Protein AF-A0A8H7GUW2-F1 (afdb_monomer_lite)

Structure (mmCIF, N/CA/C/O backbone):
data_AF-A0A8H7GUW2-F1
#
_entry.id   AF-A0A8H7GUW2-F1
#
loop_
_atom_site.group_PDB
_atom_site.id
_atom_site.type_symbol
_atom_site.label_atom_id
_atom_site.label_alt_id
_atom_site.label_comp_id
_atom_site.label_asym_id
_atom_site.label_entity_id
_atom_site.label_seq_id
_atom_site.pdbx_PDB_ins_code
_atom_site.Cartn_x
_atom_site.Cartn_y
_atom_site.Cartn_z
_atom_site.occupancy
_atom_site.B_iso_or_equiv
_atom_site.auth_seq_id
_atom_site.auth_comp_id
_atom_site.auth_asym_id
_atom_site.auth_atom_id
_atom_site.pdbx_PDB_model_num
ATOM 1 N N . MET A 1 1 ? 38.353 25.916 -15.199 1.00 63.78 1 MET A N 1
ATOM 2 C CA . MET A 1 1 ? 37.665 24.656 -15.556 1.00 63.78 1 MET A CA 1
ATOM 3 C C . MET A 1 1 ? 38.766 23.632 -15.785 1.00 63.78 1 MET A C 1
ATOM 5 O O . MET A 1 1 ? 39.676 23.960 -16.534 1.00 63.78 1 MET A O 1
ATOM 9 N N . LEU A 1 2 ? 38.777 22.504 -15.064 1.00 71.81 2 LEU A N 1
ATOM 10 C CA . LEU A 1 2 ? 39.825 21.478 -15.215 1.00 71.81 2 LEU A CA 1
ATOM 11 C C . LEU A 1 2 ? 39.801 20.914 -16.640 1.00 71.81 2 LEU A C 1
ATOM 13 O O . LEU A 1 2 ? 38.710 20.7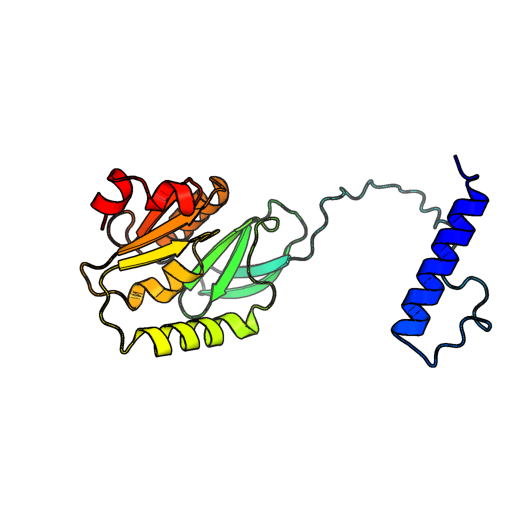55 -17.199 1.00 71.81 2 LEU A O 1
ATOM 17 N N . LEU A 1 3 ? 40.968 20.608 -17.212 1.00 86.50 3 LEU A N 1
ATOM 18 C CA . LEU A 1 3 ? 41.038 19.952 -18.517 1.00 86.50 3 LEU A CA 1
ATOM 19 C C . LEU A 1 3 ? 40.382 18.570 -18.430 1.00 86.50 3 LEU A C 1
ATOM 21 O O . LEU A 1 3 ? 40.298 17.965 -17.363 1.00 86.50 3 LEU A O 1
ATOM 25 N N . TYR A 1 4 ? 39.874 18.086 -19.560 1.00 73.25 4 TYR A N 1
ATOM 26 C CA . TYR A 1 4 ? 39.174 16.803 -19.620 1.00 73.25 4 TYR A CA 1
ATOM 27 C C . TYR A 1 4 ? 40.047 15.643 -19.113 1.00 73.25 4 TYR A C 1
ATOM 29 O O . TYR A 1 4 ? 39.569 14.818 -18.337 1.00 73.25 4 TYR A O 1
ATOM 37 N N . GLU A 1 5 ? 41.336 15.650 -19.455 1.00 79.19 5 GLU A N 1
ATOM 38 C CA . GLU A 1 5 ? 42.308 14.658 -18.982 1.00 79.19 5 GLU A CA 1
ATOM 39 C C . GLU A 1 5 ? 42.466 14.680 -17.455 1.00 79.19 5 GLU A C 1
ATOM 41 O O . GLU A 1 5 ? 42.398 13.638 -16.804 1.00 79.19 5 GLU A O 1
ATOM 46 N N . ASP A 1 6 ? 42.542 15.868 -16.850 1.00 76.06 6 ASP A N 1
ATOM 47 C CA . ASP A 1 6 ? 42.632 16.010 -15.391 1.00 76.06 6 ASP A CA 1
ATOM 48 C C . ASP A 1 6 ? 41.368 15.482 -14.689 1.00 76.06 6 ASP A C 1
ATOM 50 O O . ASP A 1 6 ? 41.429 14.903 -13.602 1.00 76.06 6 ASP A O 1
ATOM 54 N N . GLN A 1 7 ? 40.198 15.649 -15.319 1.00 74.69 7 GLN A N 1
ATOM 55 C CA . GLN A 1 7 ? 38.936 15.111 -14.805 1.00 74.69 7 GLN A CA 1
ATOM 56 C C . GLN A 1 7 ? 38.882 13.581 -14.884 1.00 74.69 7 GLN A C 1
ATOM 58 O O . GLN A 1 7 ? 38.290 12.949 -14.005 1.00 74.69 7 GLN A O 1
ATOM 63 N N . LEU A 1 8 ? 39.472 12.977 -15.920 1.00 75.75 8 LEU A N 1
ATOM 64 C CA . LEU A 1 8 ? 39.559 11.523 -16.058 1.00 75.75 8 LEU A CA 1
ATOM 65 C C . LEU A 1 8 ? 40.482 10.923 -14.998 1.00 75.75 8 LEU A C 1
ATOM 67 O O . LEU A 1 8 ? 40.081 9.976 -14.322 1.00 75.75 8 LEU A O 1
ATOM 71 N N . VAL A 1 9 ? 41.655 11.525 -14.784 1.00 77.88 9 VAL A N 1
ATOM 72 C CA . VAL A 1 9 ? 42.600 11.107 -13.736 1.00 77.88 9 VAL A CA 1
ATOM 73 C C . VAL A 1 9 ? 41.940 11.167 -12.358 1.00 77.88 9 VAL A C 1
ATOM 75 O O . VAL A 1 9 ? 42.016 10.209 -11.588 1.00 77.88 9 VAL A O 1
ATOM 78 N N . PHE A 1 10 ? 41.213 12.250 -12.066 1.00 77.56 10 PHE A N 1
ATOM 79 C CA . PHE A 1 10 ? 40.488 12.394 -10.805 1.00 77.56 10 PHE A CA 1
ATOM 80 C C . PHE A 1 10 ? 39.410 11.315 -10.609 1.00 77.56 10 PHE A C 1
ATOM 82 O O . PHE A 1 10 ? 39.307 10.721 -9.535 1.00 77.56 10 PHE A O 1
ATOM 89 N N . LYS A 1 11 ? 38.608 11.025 -11.643 1.00 77.94 11 LYS A N 1
ATOM 90 C CA . LYS A 1 11 ? 37.572 9.978 -11.583 1.00 77.94 11 LYS A CA 1
ATOM 91 C C . LYS A 1 11 ? 38.175 8.590 -11.384 1.00 77.94 11 LYS A C 1
ATOM 93 O O . LYS A 1 11 ? 37.660 7.820 -10.576 1.00 77.94 11 LYS A O 1
ATOM 98 N N . LEU A 1 12 ? 39.266 8.291 -12.085 1.00 78.12 12 LEU A N 1
ATOM 99 C CA . LEU A 1 12 ? 39.983 7.025 -11.974 1.00 78.12 12 LEU A CA 1
ATOM 100 C C . LEU A 1 12 ? 40.502 6.797 -10.548 1.00 78.12 12 LEU A C 1
ATOM 102 O O . LEU A 1 12 ? 40.356 5.707 -9.996 1.00 78.12 12 LEU A O 1
ATOM 106 N N . ASP A 1 13 ? 41.053 7.839 -9.929 1.00 79.88 13 ASP A N 1
ATOM 107 C CA . ASP A 1 13 ? 41.539 7.797 -8.551 1.00 79.88 13 ASP A CA 1
ATOM 108 C C . ASP A 1 13 ? 40.409 7.556 -7.530 1.00 79.88 13 ASP A C 1
ATOM 110 O O . ASP A 1 13 ? 40.552 6.737 -6.619 1.00 79.88 13 ASP A O 1
ATOM 114 N N . ILE A 1 14 ? 39.244 8.192 -7.709 1.00 80.00 14 ILE A N 1
ATOM 115 C CA . ILE A 1 14 ? 38.061 7.935 -6.868 1.00 80.00 14 ILE A CA 1
ATOM 116 C C . ILE A 1 14 ? 37.606 6.474 -6.993 1.00 80.00 14 ILE A C 1
ATOM 118 O O . ILE A 1 14 ? 37.345 5.823 -5.978 1.00 80.00 14 ILE A O 1
ATOM 122 N N . ILE A 1 15 ? 37.537 5.943 -8.218 1.00 79.56 15 ILE A N 1
ATOM 123 C CA . ILE A 1 15 ? 37.135 4.553 -8.478 1.00 79.56 15 ILE A CA 1
ATOM 124 C C . ILE A 1 15 ? 38.113 3.586 -7.800 1.00 79.56 15 ILE A C 1
ATOM 126 O O . ILE A 1 15 ? 37.685 2.703 -7.058 1.00 79.56 15 ILE A O 1
ATOM 130 N N . LYS A 1 16 ? 39.425 3.785 -7.969 1.00 77.94 16 LYS A N 1
ATOM 131 C CA . LYS A 1 16 ? 40.458 2.951 -7.332 1.00 77.94 16 LYS A CA 1
ATOM 132 C C . LYS A 1 16 ? 40.349 2.959 -5.805 1.00 77.94 16 LYS A C 1
ATOM 134 O O . LYS A 1 16 ? 40.417 1.899 -5.183 1.00 77.94 16 LYS A O 1
ATOM 139 N N . ARG A 1 17 ? 40.117 4.128 -5.194 1.00 79.44 17 ARG A N 1
ATOM 140 C CA . ARG A 1 17 ? 39.917 4.250 -3.739 1.00 79.44 17 ARG A CA 1
ATOM 141 C C . ARG A 1 17 ? 38.679 3.497 -3.253 1.00 79.44 17 ARG A C 1
ATOM 143 O O . ARG A 1 17 ? 38.767 2.782 -2.257 1.00 79.44 17 ARG A O 1
ATOM 150 N N . ALA A 1 18 ? 37.556 3.610 -3.962 1.00 77.25 18 ALA A N 1
ATOM 151 C CA . ALA A 1 18 ? 36.328 2.895 -3.620 1.00 77.25 18 ALA A CA 1
ATOM 152 C C . ALA A 1 18 ? 36.506 1.370 -3.710 1.00 77.25 18 ALA A C 1
ATOM 154 O O . ALA A 1 18 ? 36.121 0.648 -2.793 1.00 77.25 18 ALA A O 1
ATOM 155 N N . TYR A 1 19 ? 37.148 0.876 -4.771 1.00 76.31 19 TYR A N 1
ATOM 156 C CA . TYR A 1 19 ? 37.388 -0.557 -4.941 1.00 76.31 19 TYR A CA 1
ATOM 157 C C . TYR A 1 19 ? 38.350 -1.122 -3.898 1.00 76.31 19 TYR A C 1
ATOM 159 O O . TYR A 1 19 ? 38.068 -2.185 -3.361 1.00 76.31 19 TYR A O 1
ATOM 167 N N . LYS A 1 20 ? 39.422 -0.405 -3.544 1.00 78.50 20 LYS A N 1
ATOM 168 C CA . LYS A 1 20 ? 40.336 -0.825 -2.469 1.00 78.50 20 LYS A CA 1
ATOM 169 C C . LYS A 1 20 ? 39.652 -0.867 -1.099 1.00 78.50 20 LYS A C 1
ATOM 171 O O . LYS A 1 20 ? 39.989 -1.707 -0.274 1.00 78.50 20 LYS A O 1
ATOM 176 N N . TYR A 1 21 ? 38.697 0.030 -0.849 1.00 74.88 21 TYR A N 1
ATOM 177 C CA . TYR A 1 21 ? 37.913 0.017 0.387 1.00 74.88 21 TYR A CA 1
ATOM 178 C C . TYR A 1 21 ? 36.989 -1.208 0.473 1.00 74.88 21 TYR A C 1
ATOM 180 O O . TYR A 1 21 ? 36.864 -1.809 1.536 1.00 74.88 21 TYR A O 1
ATOM 188 N N . ILE A 1 22 ? 36.358 -1.584 -0.643 1.00 79.50 22 ILE A N 1
ATOM 189 C CA . ILE A 1 22 ? 35.414 -2.711 -0.704 1.00 79.50 22 ILE A CA 1
ATOM 190 C C . ILE A 1 22 ? 36.148 -4.061 -0.813 1.00 79.50 22 ILE A C 1
ATOM 192 O O . ILE A 1 22 ? 35.711 -5.046 -0.223 1.00 79.50 22 ILE A O 1
ATOM 196 N N . TYR A 1 23 ? 37.269 -4.106 -1.536 1.00 77.56 23 TYR A N 1
ATOM 197 C CA . TYR A 1 23 ? 38.070 -5.301 -1.815 1.00 77.56 23 TYR A CA 1
ATOM 198 C C . TYR A 1 23 ? 39.551 -5.033 -1.484 1.00 77.56 23 TYR A C 1
ATOM 200 O O . TYR A 1 23 ? 40.333 -4.701 -2.377 1.00 77.56 23 TYR A O 1
ATOM 208 N N . PRO A 1 24 ? 39.956 -5.168 -0.207 1.00 80.31 24 PRO A N 1
ATOM 209 C CA . PRO A 1 24 ? 41.293 -4.781 0.258 1.00 80.31 24 PRO A CA 1
ATOM 210 C C . PRO A 1 24 ? 42.438 -5.563 -0.394 1.00 80.31 24 PRO A C 1
ATOM 212 O O . PRO A 1 24 ? 43.527 -5.023 -0.565 1.00 80.31 24 PRO A O 1
ATOM 215 N N . GLU A 1 25 ? 42.165 -6.809 -0.783 1.00 82.38 25 GLU A N 1
ATOM 216 C CA . GLU A 1 25 ? 43.126 -7.732 -1.399 1.00 82.38 25 GLU A CA 1
ATOM 217 C C . GLU A 1 25 ? 43.295 -7.508 -2.914 1.00 82.38 25 GLU A C 1
ATOM 219 O O . GLU A 1 25 ? 44.096 -8.176 -3.565 1.00 82.38 25 GLU A O 1
ATOM 224 N N . LEU A 1 26 ? 42.520 -6.597 -3.516 1.00 72.75 26 LEU A N 1
ATOM 225 C CA . LEU A 1 26 ? 42.555 -6.357 -4.955 1.00 72.75 26 LEU A CA 1
ATOM 226 C C . LEU A 1 26 ? 43.814 -5.564 -5.336 1.00 72.75 26 LEU A C 1
ATOM 228 O O . LEU A 1 26 ? 43.924 -4.368 -5.045 1.00 72.75 26 LEU A O 1
ATOM 232 N N . ASN A 1 27 ? 44.746 -6.209 -6.042 1.00 71.06 27 ASN A N 1
ATOM 233 C CA . ASN A 1 27 ? 45.958 -5.551 -6.519 1.00 71.06 27 ASN A CA 1
ATOM 234 C C . ASN A 1 27 ? 45.697 -4.734 -7.798 1.00 71.06 27 ASN A C 1
ATOM 236 O O . ASN A 1 27 ? 45.907 -5.188 -8.920 1.00 71.06 27 ASN A O 1
ATOM 240 N N . ALA A 1 28 ? 45.220 -3.500 -7.632 1.00 65.25 28 ALA A N 1
ATOM 241 C CA . ALA A 1 28 ? 44.857 -2.621 -8.747 1.00 65.25 28 ALA A CA 1
ATOM 242 C C . ALA A 1 28 ? 46.044 -2.164 -9.628 1.00 65.25 28 ALA A C 1
ATOM 244 O O . ALA A 1 28 ? 45.812 -1.488 -10.628 1.00 65.25 28 ALA A O 1
ATOM 245 N N . SER A 1 29 ? 47.295 -2.481 -9.267 1.00 66.62 29 SER A N 1
ATOM 246 C CA . SER A 1 29 ? 48.475 -2.230 -10.108 1.00 66.62 29 SER A CA 1
ATOM 247 C C . SER A 1 29 ? 48.757 -3.338 -11.127 1.00 66.62 29 SER A C 1
ATOM 249 O O . SER A 1 29 ? 49.549 -3.110 -12.033 1.00 66.62 29 SER A O 1
ATOM 251 N N . GLU A 1 30 ? 48.116 -4.506 -11.013 1.00 64.94 30 GLU A N 1
ATOM 252 C CA . GLU A 1 30 ? 48.247 -5.618 -11.975 1.00 64.94 30 GLU A CA 1
ATOM 253 C C . GLU A 1 30 ? 47.198 -5.571 -13.095 1.00 64.94 30 GLU A C 1
ATOM 255 O O . GLU A 1 30 ? 47.242 -6.365 -14.031 1.00 64.94 30 GLU A O 1
ATOM 260 N N . ILE A 1 31 ? 46.247 -4.639 -13.006 1.00 62.59 31 ILE A N 1
ATOM 261 C CA . ILE A 1 31 ? 45.159 -4.488 -13.969 1.00 62.59 31 ILE A CA 1
ATOM 262 C C . ILE A 1 31 ? 45.427 -3.211 -14.772 1.00 62.59 31 ILE A C 1
ATOM 264 O O . ILE A 1 31 ? 45.003 -2.119 -14.379 1.00 62.59 31 ILE A O 1
ATOM 268 N N . ASP A 1 32 ? 46.150 -3.349 -15.887 1.00 53.53 32 ASP A N 1
ATOM 269 C CA . ASP A 1 32 ? 46.179 -2.306 -16.919 1.00 53.53 32 ASP A CA 1
ATOM 270 C C . ASP A 1 32 ? 44.727 -2.030 -17.343 1.00 53.53 32 ASP A C 1
ATOM 272 O O . ASP A 1 32 ? 43.930 -2.958 -17.483 1.00 53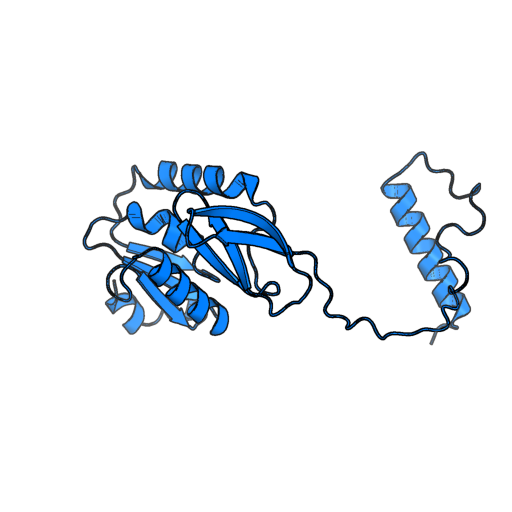.53 32 ASP A O 1
ATOM 276 N N . ASP A 1 33 ? 44.356 -0.752 -17.451 1.00 60.00 33 ASP A N 1
ATOM 277 C CA . ASP A 1 33 ? 42.985 -0.288 -17.725 1.00 60.00 33 ASP A CA 1
ATOM 278 C C . ASP A 1 33 ? 41.948 -0.450 -16.588 1.00 60.00 33 ASP A C 1
ATOM 280 O O . ASP A 1 33 ? 40.739 -0.362 -16.819 1.00 60.00 33 ASP A O 1
ATOM 284 N N . PHE A 1 34 ? 42.372 -0.594 -15.324 1.00 61.00 34 PHE A N 1
ATOM 285 C CA . PHE A 1 34 ? 41.443 -0.650 -14.182 1.00 61.00 34 PHE A CA 1
ATOM 286 C C . PHE A 1 34 ? 40.525 0.580 -14.093 1.00 61.00 34 PHE A C 1
ATOM 288 O O . PHE A 1 34 ? 40.961 1.659 -13.696 1.00 61.00 34 PHE A O 1
ATOM 295 N N . GLY A 1 35 ? 39.236 0.410 -14.393 1.00 58.50 35 GLY A N 1
ATOM 296 C CA . GLY A 1 35 ? 38.251 1.498 -14.388 1.00 58.50 35 GLY A CA 1
ATOM 297 C C . GLY A 1 35 ? 38.139 2.260 -15.712 1.00 58.50 35 GLY A C 1
ATOM 298 O O . GLY A 1 35 ? 37.319 3.175 -15.809 1.00 58.50 35 GLY A O 1
ATOM 299 N N . MET A 1 36 ? 38.895 1.871 -16.741 1.00 55.97 36 MET A N 1
ATOM 300 C CA . MET A 1 36 ? 38.635 2.291 -18.113 1.00 55.97 36 MET A CA 1
ATOM 301 C C . MET A 1 36 ? 37.463 1.469 -18.650 1.00 55.97 36 MET A C 1
ATOM 303 O O . MET A 1 36 ? 37.515 0.241 -18.713 1.00 55.97 36 MET A O 1
ATOM 307 N N . LEU A 1 37 ? 36.372 2.136 -19.035 1.00 52.12 37 LEU A N 1
ATOM 308 C CA . LEU A 1 37 ? 35.365 1.478 -19.863 1.00 52.12 37 LEU A CA 1
ATOM 309 C C . LEU A 1 37 ? 36.054 1.110 -21.180 1.00 52.12 37 LEU A C 1
ATOM 311 O O . LEU A 1 37 ? 36.565 2.003 -21.858 1.00 52.12 37 LEU A O 1
ATOM 315 N N . ALA A 1 38 ? 36.063 -0.182 -21.518 1.00 49.19 38 ALA A N 1
ATOM 316 C CA . ALA A 1 38 ? 36.564 -0.674 -22.794 1.00 49.19 38 ALA A CA 1
ATOM 317 C C . ALA A 1 38 ? 36.076 0.221 -23.941 1.00 49.19 38 ALA A C 1
ATOM 319 O O . ALA A 1 38 ? 34.932 0.695 -23.915 1.00 49.19 38 ALA A O 1
ATOM 320 N N . LEU A 1 39 ? 36.974 0.449 -24.910 1.00 48.53 39 LEU A N 1
ATOM 321 C CA . LEU A 1 39 ? 36.727 1.149 -26.169 1.00 48.53 39 LEU A CA 1
ATOM 322 C C . LEU A 1 39 ? 35.267 1.002 -26.576 1.00 48.53 39 LEU A C 1
ATOM 324 O O . LEU A 1 39 ? 34.769 -0.111 -26.743 1.00 48.53 39 LEU A O 1
ATOM 328 N N . LYS A 1 40 ? 34.607 2.159 -26.665 1.00 46.47 40 LYS A N 1
ATOM 329 C CA . LYS A 1 40 ? 33.241 2.353 -27.139 1.00 46.47 40 LYS A CA 1
ATOM 330 C C . LYS A 1 40 ? 32.935 1.279 -28.179 1.00 46.47 40 LYS A C 1
ATOM 332 O O . LYS A 1 40 ? 33.464 1.350 -29.282 1.00 46.47 40 LYS A O 1
ATOM 337 N N . LEU A 1 41 ? 32.138 0.275 -27.805 1.00 45.59 41 LEU A N 1
ATOM 338 C CA . LEU A 1 41 ? 31.625 -0.704 -28.754 1.00 45.59 41 LEU A CA 1
ATOM 339 C C . LEU A 1 41 ? 30.879 0.106 -29.816 1.00 45.59 41 LEU A C 1
ATOM 341 O O . LEU A 1 41 ? 29.770 0.592 -29.569 1.00 45.59 41 LEU A O 1
ATOM 345 N N . GLU A 1 42 ? 31.523 0.334 -30.961 1.00 51.62 42 GLU A N 1
ATOM 346 C CA . GLU A 1 42 ? 30.879 0.885 -32.141 1.00 51.62 42 GLU A CA 1
ATOM 347 C C . GLU A 1 42 ? 29.920 -0.184 -32.638 1.00 51.62 42 GLU A C 1
ATOM 349 O O . GLU A 1 42 ? 30.231 -1.057 -33.437 1.00 51.62 42 GLU A O 1
ATOM 354 N N . THR A 1 43 ? 28.735 -0.160 -32.044 1.00 50.31 43 THR A N 1
ATOM 355 C CA . THR A 1 43 ? 27.574 -0.835 -32.581 1.00 50.31 43 THR A CA 1
ATOM 356 C C . THR A 1 43 ? 26.978 0.117 -33.608 1.00 50.31 43 THR A C 1
ATOM 358 O O . THR A 1 43 ? 26.622 1.252 -33.277 1.00 50.31 43 THR A O 1
ATOM 361 N N . ASP A 1 44 ? 26.835 -0.348 -34.849 1.00 54.22 44 ASP A N 1
ATOM 362 C CA . ASP A 1 44 ? 26.206 0.373 -35.974 1.00 54.22 44 ASP A CA 1
ATOM 363 C C . ASP A 1 44 ? 24.712 0.690 -35.756 1.00 54.22 44 ASP A C 1
ATOM 365 O O . ASP A 1 44 ? 23.981 1.114 -36.649 1.00 54.22 44 ASP A O 1
ATOM 369 N N . SER A 1 45 ? 24.225 0.536 -34.530 1.00 56.69 45 SER A N 1
ATOM 370 C CA . SER A 1 45 ? 22.865 0.844 -34.145 1.00 56.69 45 SER A CA 1
ATOM 371 C C . SER A 1 45 ? 22.848 1.492 -32.768 1.00 56.69 45 SER A C 1
ATOM 373 O O . SER A 1 45 ? 22.615 0.837 -31.753 1.00 56.69 45 SER A O 1
ATOM 375 N N . ARG A 1 46 ? 22.978 2.822 -32.725 1.00 55.88 46 ARG A N 1
ATOM 376 C CA . ARG A 1 46 ? 22.455 3.603 -31.597 1.00 55.88 46 ARG A CA 1
ATOM 377 C C . ARG A 1 46 ? 20.930 3.605 -31.670 1.00 55.88 46 ARG A C 1
ATOM 379 O O . ARG A 1 46 ? 20.315 4.633 -31.948 1.00 55.88 46 ARG A O 1
ATOM 386 N N . LYS A 1 47 ? 20.288 2.467 -31.390 1.00 55.53 47 LYS A N 1
ATOM 387 C CA . LYS A 1 47 ? 18.931 2.553 -30.849 1.00 55.53 47 LYS A CA 1
ATOM 388 C C . LYS A 1 47 ? 19.092 3.261 -29.515 1.00 55.53 47 LYS A C 1
ATOM 390 O O . LYS A 1 47 ? 19.705 2.722 -28.600 1.00 55.53 47 LYS A O 1
ATOM 395 N N . LYS A 1 48 ? 18.617 4.504 -29.446 1.00 49.78 48 LYS A N 1
ATOM 396 C CA . LYS A 1 48 ? 18.494 5.244 -28.195 1.00 49.78 48 LYS A CA 1
ATOM 397 C C . LYS A 1 48 ? 17.657 4.361 -27.272 1.00 49.78 48 LYS A C 1
ATOM 399 O O . LYS A 1 48 ? 16.448 4.264 -27.457 1.00 49.78 48 LYS A O 1
ATOM 404 N N . VAL A 1 49 ? 18.303 3.645 -26.355 1.00 55.41 49 VAL A N 1
ATOM 405 C CA . VAL A 1 49 ? 17.593 3.030 -25.239 1.00 55.41 49 VAL A CA 1
ATOM 406 C C . VAL A 1 49 ? 17.015 4.219 -24.491 1.00 55.41 49 VAL A C 1
ATOM 408 O O . VAL A 1 49 ? 17.765 5.110 -24.085 1.00 55.41 49 VAL A O 1
ATOM 411 N N . GLU A 1 50 ? 15.687 4.320 -24.436 1.00 56.91 50 GLU A N 1
ATOM 412 C CA . GLU A 1 50 ? 15.052 5.325 -23.589 1.00 56.91 50 GLU A CA 1
ATOM 413 C C . GLU A 1 50 ? 15.664 5.194 -22.194 1.00 56.91 50 GLU A C 1
ATOM 415 O O . GLU A 1 50 ? 15.821 4.086 -21.680 1.00 56.91 50 GLU A O 1
ATOM 420 N N . SER A 1 51 ? 16.022 6.313 -21.569 1.00 59.03 51 SER A N 1
ATOM 421 C CA . SER A 1 51 ? 16.583 6.380 -20.209 1.00 59.03 51 SER A CA 1
ATOM 422 C C . SER A 1 51 ? 15.606 5.909 -19.111 1.00 59.03 51 SER A C 1
ATOM 424 O O . SER A 1 51 ? 15.783 6.219 -17.934 1.00 59.03 51 SER A O 1
ATOM 426 N N . ASP A 1 52 ? 14.568 5.174 -19.508 1.00 69.56 52 ASP A N 1
ATOM 427 C CA . ASP A 1 52 ? 13.400 4.744 -18.749 1.00 69.56 52 ASP A CA 1
ATOM 428 C C . ASP A 1 52 ? 13.375 3.231 -18.507 1.00 69.56 52 ASP A C 1
ATOM 430 O O . ASP A 1 52 ? 12.343 2.674 -18.127 1.00 69.56 52 ASP A O 1
ATOM 434 N N . PHE A 1 53 ? 14.519 2.570 -18.699 1.00 81.06 53 PHE A N 1
ATOM 435 C CA . PHE A 1 53 ? 14.690 1.160 -18.382 1.00 81.06 53 PHE A CA 1
ATOM 436 C C . PHE A 1 53 ? 14.718 0.948 -16.863 1.00 81.06 53 PHE A C 1
ATOM 438 O O . PHE A 1 53 ? 15.590 1.463 -16.162 1.00 81.06 53 PHE A O 1
ATOM 445 N N . ILE A 1 54 ? 13.760 0.176 -16.357 1.00 88.19 54 ILE A N 1
ATOM 446 C CA . ILE A 1 54 ? 13.704 -0.297 -14.969 1.00 88.19 54 ILE A CA 1
ATOM 447 C C . ILE A 1 54 ? 13.707 -1.827 -14.962 1.00 88.19 54 ILE A C 1
ATOM 449 O O . ILE A 1 54 ? 13.382 -2.445 -15.963 1.00 88.19 54 ILE A O 1
ATOM 453 N N . LEU A 1 55 ? 14.081 -2.454 -13.853 1.00 91.06 55 LEU A N 1
ATOM 454 C CA . LEU A 1 55 ? 13.826 -3.873 -13.624 1.00 91.06 55 LEU A CA 1
ATOM 455 C C . LEU A 1 55 ? 12.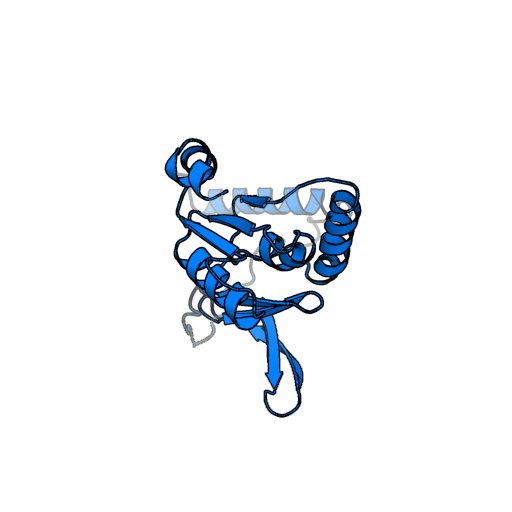921 -3.972 -12.407 1.00 91.06 55 LEU A C 1
ATOM 457 O O . LEU A 1 55 ? 13.352 -3.716 -11.280 1.00 91.06 55 LEU A O 1
ATOM 461 N N . ARG A 1 56 ? 11.640 -4.252 -12.643 1.00 92.12 56 ARG A N 1
ATOM 462 C CA . ARG A 1 56 ? 10.644 -4.320 -11.576 1.00 92.12 56 ARG A CA 1
ATOM 463 C C . ARG A 1 56 ? 9.866 -5.615 -11.675 1.00 92.12 56 ARG A C 1
ATOM 465 O O . ARG A 1 56 ? 9.141 -5.826 -12.641 1.00 92.12 56 ARG A O 1
ATOM 472 N N . ASP A 1 57 ? 10.000 -6.464 -10.669 1.00 93.50 57 ASP A N 1
ATOM 473 C CA . ASP A 1 57 ? 9.193 -7.676 -10.593 1.00 93.50 57 ASP A CA 1
ATOM 474 C C . ASP A 1 57 ? 7.699 -7.321 -10.518 1.00 93.50 57 ASP A C 1
ATOM 476 O O . ASP A 1 57 ? 7.311 -6.231 -10.087 1.00 93.50 57 ASP A O 1
ATOM 480 N N . SER A 1 58 ? 6.840 -8.215 -10.981 1.00 95.25 58 SER A N 1
ATOM 481 C CA . SER A 1 58 ? 5.390 -8.054 -10.948 1.00 95.25 58 SER A CA 1
ATOM 482 C C . SER A 1 58 ? 4.729 -9.414 -11.101 1.00 95.25 58 SER A C 1
ATOM 484 O O . SER A 1 58 ? 5.259 -10.300 -11.771 1.00 95.25 58 SER A O 1
ATOM 486 N N . LEU A 1 59 ? 3.557 -9.585 -10.510 1.00 94.88 59 LEU A N 1
ATOM 487 C CA . LEU A 1 59 ? 2.719 -10.751 -10.728 1.00 94.88 59 LEU A CA 1
ATOM 488 C C . LEU A 1 59 ? 1.824 -10.533 -11.950 1.00 94.88 59 LEU A C 1
ATOM 490 O O . LEU A 1 59 ? 1.222 -9.478 -12.137 1.00 94.88 59 LEU A O 1
ATOM 494 N N . ARG A 1 60 ? 1.687 -11.567 -12.773 1.00 92.12 60 ARG A N 1
ATOM 495 C CA . ARG A 1 60 ? 0.593 -11.696 -13.737 1.00 92.12 60 ARG A CA 1
ATOM 496 C C . ARG A 1 60 ? -0.326 -12.799 -13.268 1.00 92.12 60 ARG A C 1
ATOM 498 O O . ARG A 1 60 ? 0.134 -13.922 -13.096 1.00 92.12 60 ARG A O 1
ATOM 505 N N . VAL A 1 61 ? -1.596 -12.466 -13.075 1.00 85.50 61 VAL A N 1
ATOM 506 C CA . VAL A 1 61 ? -2.629 -13.410 -12.651 1.00 85.50 61 VAL A CA 1
ATOM 507 C C . VAL A 1 61 ? -3.441 -13.828 -13.869 1.00 85.50 61 VAL A C 1
ATOM 509 O O . VAL A 1 61 ? -3.899 -12.988 -14.642 1.00 85.50 61 VAL A O 1
ATOM 512 N N . ASN A 1 62 ? -3.631 -15.129 -14.040 1.00 85.62 62 ASN A N 1
ATOM 513 C CA . ASN A 1 62 ? -4.592 -15.669 -14.980 1.00 85.62 62 ASN A CA 1
ATOM 514 C C . ASN A 1 62 ? -5.989 -15.576 -14.354 1.00 85.62 62 ASN A C 1
ATOM 516 O O . ASN A 1 62 ? -6.303 -16.291 -13.407 1.00 85.62 62 ASN A O 1
ATOM 520 N N . HIS A 1 63 ? -6.843 -14.703 -14.888 1.00 80.31 63 HIS A N 1
ATOM 521 C CA . HIS A 1 63 ? -8.186 -14.479 -14.345 1.00 80.31 63 HIS A CA 1
ATOM 522 C C . HIS A 1 63 ? -9.127 -15.690 -14.461 1.00 80.31 63 HIS A C 1
ATOM 524 O O . HIS A 1 63 ? -10.120 -15.738 -13.742 1.00 80.31 63 HIS A O 1
ATOM 530 N N . ALA A 1 64 ? -8.835 -16.657 -15.336 1.00 86.06 64 ALA A N 1
ATOM 531 C CA . ALA A 1 64 ? -9.650 -17.860 -15.491 1.00 86.06 64 ALA A CA 1
ATOM 532 C C . ALA A 1 64 ? -9.277 -18.965 -14.492 1.00 86.06 64 ALA A C 1
ATOM 534 O O . ALA A 1 64 ? -10.150 -19.712 -14.062 1.00 86.06 64 ALA A O 1
ATOM 535 N N . THR A 1 65 ? -7.994 -19.082 -14.133 1.00 88.81 65 THR A N 1
ATOM 536 C CA . THR A 1 65 ? -7.489 -20.183 -13.292 1.00 88.81 65 THR A CA 1
ATOM 537 C C . THR A 1 65 ? -7.066 -19.737 -11.892 1.00 88.81 65 THR A C 1
ATOM 539 O O . THR A 1 65 ? -6.951 -20.566 -10.997 1.00 88.81 65 THR A O 1
ATOM 542 N N . GLY A 1 66 ? -6.821 -18.440 -11.682 1.00 80.94 66 GLY A N 1
ATOM 543 C CA . GLY A 1 66 ? -6.238 -17.903 -10.450 1.00 80.94 66 GLY A CA 1
ATOM 544 C C . GLY A 1 66 ? -4.733 -18.156 -10.310 1.00 80.94 66 GLY A C 1
ATOM 545 O O . GLY A 1 66 ? -4.125 -17.691 -9.345 1.00 80.94 66 GLY A O 1
ATOM 546 N N . GLU A 1 67 ? -4.112 -18.855 -11.264 1.00 88.44 67 GLU A N 1
ATOM 547 C CA . GLU A 1 67 ? -2.666 -19.072 -11.274 1.00 88.44 67 GLU A CA 1
ATOM 548 C C . GLU A 1 67 ? -1.927 -17.758 -11.517 1.00 88.44 67 GLU A C 1
ATOM 550 O O . GLU A 1 67 ? -2.416 -16.867 -12.218 1.00 88.44 67 GLU A O 1
ATOM 555 N N . TYR A 1 68 ? -0.723 -17.639 -10.962 1.00 88.12 68 TYR A N 1
ATOM 556 C CA . TYR A 1 68 ? 0.104 -16.457 -11.144 1.00 88.12 68 TYR A CA 1
ATOM 557 C C . TYR A 1 68 ? 1.531 -16.807 -11.546 1.00 88.12 68 TYR A C 1
ATOM 559 O O . TYR A 1 68 ? 2.097 -17.817 -11.136 1.00 88.12 68 TYR A O 1
ATOM 567 N N . THR A 1 69 ? 2.124 -15.921 -12.337 1.00 93.62 69 THR A N 1
ATOM 568 C CA . THR A 1 69 ? 3.521 -16.001 -12.771 1.00 93.62 69 THR A CA 1
ATOM 569 C C . THR A 1 69 ? 4.231 -14.694 -12.472 1.00 93.62 69 THR A C 1
ATOM 571 O O . THR A 1 69 ? 3.638 -13.624 -12.635 1.00 93.62 69 THR A O 1
ATOM 574 N N . THR A 1 70 ? 5.503 -14.763 -12.097 1.00 93.31 70 THR A N 1
ATOM 575 C CA . THR A 1 70 ? 6.340 -13.571 -11.936 1.00 93.31 70 THR A CA 1
ATOM 576 C C . THR A 1 70 ? 6.874 -13.116 -13.290 1.00 93.31 70 THR A C 1
ATOM 578 O O . THR A 1 70 ? 7.354 -13.923 -14.084 1.00 93.31 70 THR A O 1
ATOM 581 N N . VAL A 1 71 ? 6.811 -11.814 -13.551 1.00 94.62 71 VAL A N 1
ATOM 582 C CA . VAL A 1 71 ? 7.387 -11.162 -14.729 1.00 94.62 71 VAL A CA 1
ATOM 583 C C . VAL A 1 71 ? 8.259 -9.984 -14.313 1.00 94.62 71 VAL A C 1
ATOM 585 O O . VAL A 1 71 ? 8.008 -9.362 -13.286 1.00 94.62 71 VAL A O 1
ATOM 588 N N . CYS A 1 72 ? 9.250 -9.643 -15.137 1.00 94.31 72 CYS A N 1
ATOM 589 C CA . CYS A 1 72 ? 10.047 -8.432 -14.966 1.00 94.31 72 CYS A CA 1
ATOM 590 C C . CYS A 1 72 ? 9.541 -7.343 -15.923 1.00 94.31 72 CYS A C 1
ATOM 592 O O . CYS A 1 72 ? 9.555 -7.510 -17.144 1.00 94.31 72 CYS A O 1
ATOM 594 N N . LEU A 1 73 ? 9.056 -6.239 -15.364 1.00 93.38 73 LEU A N 1
ATOM 595 C CA . LEU A 1 73 ? 8.608 -5.062 -16.093 1.00 93.38 73 LEU A CA 1
ATOM 596 C C . LEU A 1 73 ? 9.783 -4.127 -16.351 1.00 93.38 73 LEU A C 1
ATOM 598 O O . LEU A 1 73 ? 10.606 -3.893 -15.463 1.00 93.38 73 LEU A O 1
ATOM 602 N N . THR A 1 74 ? 9.814 -3.572 -17.563 1.00 93.00 74 THR A N 1
ATOM 603 C CA . THR A 1 74 ? 10.942 -2.770 -18.046 1.00 93.00 74 THR A CA 1
ATOM 604 C C . THR A 1 74 ? 10.630 -1.307 -18.319 1.00 93.00 74 THR A C 1
ATOM 606 O O . THR A 1 74 ? 11.547 -0.542 -18.612 1.00 93.00 74 THR A O 1
ATOM 609 N N . ARG A 1 75 ? 9.362 -0.891 -18.187 1.00 91.62 75 ARG A N 1
ATOM 610 C CA . ARG A 1 75 ? 8.937 0.503 -18.370 1.00 91.62 75 ARG A CA 1
ATOM 611 C C . ARG A 1 75 ? 8.380 1.088 -17.082 1.00 91.62 75 ARG A C 1
ATOM 613 O O . ARG A 1 75 ? 7.608 0.446 -16.375 1.00 91.62 75 ARG A O 1
ATOM 620 N N . ARG A 1 76 ? 8.709 2.353 -16.836 1.00 90.38 76 ARG A N 1
ATOM 621 C CA . ARG A 1 76 ? 8.311 3.122 -15.646 1.00 90.38 76 ARG A CA 1
ATOM 622 C C . ARG A 1 76 ? 6.806 3.200 -15.412 1.00 90.38 76 ARG A C 1
ATOM 624 O O . ARG A 1 76 ? 6.369 3.065 -14.280 1.00 90.38 76 ARG A O 1
ATOM 631 N N . ASN A 1 77 ? 6.033 3.378 -16.477 1.00 92.06 77 ASN A N 1
ATOM 632 C CA . ASN A 1 77 ? 4.576 3.495 -16.419 1.00 92.06 77 ASN A CA 1
ATOM 633 C C . ASN A 1 77 ? 3.849 2.141 -16.448 1.00 92.06 77 ASN A C 1
ATOM 635 O O . ASN A 1 77 ? 2.623 2.106 -16.532 1.00 92.06 77 ASN A O 1
ATOM 639 N N . ASN A 1 78 ? 4.570 1.012 -16.447 1.00 93.88 78 ASN A N 1
ATOM 640 C CA . ASN A 1 78 ? 3.908 -0.278 -16.319 1.00 93.88 78 ASN A CA 1
ATOM 641 C C . ASN A 1 78 ? 3.330 -0.425 -14.914 1.00 93.88 78 ASN A C 1
ATOM 643 O O . ASN A 1 78 ? 3.973 -0.072 -13.928 1.00 93.88 78 ASN A O 1
ATOM 647 N N . VAL A 1 79 ? 2.128 -0.990 -14.837 1.00 96.06 79 VAL A N 1
ATOM 648 C CA . VAL A 1 79 ? 1.491 -1.320 -13.565 1.00 96.06 79 VAL A CA 1
ATOM 649 C C . VAL A 1 79 ? 2.128 -2.593 -13.020 1.00 96.06 79 VAL A C 1
ATOM 651 O O . VAL A 1 79 ? 2.046 -3.664 -13.627 1.00 96.06 79 VAL A O 1
ATOM 654 N N . VAL A 1 80 ? 2.775 -2.462 -11.871 1.00 96.25 80 VAL A N 1
ATOM 655 C CA . VAL A 1 80 ? 3.224 -3.574 -11.042 1.00 96.25 80 VAL A CA 1
ATOM 656 C C . VAL A 1 80 ? 2.013 -4.120 -10.300 1.00 96.25 80 VAL A C 1
ATOM 658 O O . VAL A 1 80 ? 1.213 -3.348 -9.785 1.00 96.25 80 VAL A O 1
ATOM 661 N N . THR A 1 81 ? 1.883 -5.441 -10.233 1.00 96.38 81 THR A N 1
ATOM 662 C CA . THR A 1 81 ? 0.962 -6.124 -9.324 1.00 96.38 81 THR A CA 1
ATOM 663 C C . THR A 1 81 ? 1.784 -6.894 -8.302 1.00 96.38 81 THR A C 1
ATOM 665 O O . THR A 1 81 ? 2.672 -7.660 -8.667 1.00 96.38 81 THR A O 1
ATOM 668 N N . GLU A 1 82 ? 1.486 -6.698 -7.028 1.00 94.94 82 GLU A N 1
ATOM 669 C CA . GLU A 1 82 ? 2.127 -7.369 -5.905 1.00 94.94 82 GLU A CA 1
ATOM 670 C C . GLU A 1 82 ? 1.066 -8.042 -5.043 1.00 94.94 82 GLU A C 1
ATOM 672 O O . GLU A 1 82 ? 0.004 -7.469 -4.817 1.00 94.94 82 GLU A O 1
ATOM 677 N N . LYS A 1 83 ? 1.343 -9.245 -4.538 1.00 93.75 83 LYS A N 1
ATOM 678 C CA . LYS A 1 83 ? 0.470 -9.918 -3.574 1.00 93.75 83 LYS A CA 1
ATOM 679 C C . LYS A 1 83 ? 1.203 -10.050 -2.248 1.00 93.75 83 LYS A C 1
ATOM 681 O O . LYS A 1 83 ? 2.255 -10.680 -2.190 1.00 93.75 83 LYS A O 1
ATOM 686 N N . VAL A 1 84 ? 0.630 -9.490 -1.186 1.00 95.38 84 VAL A N 1
ATOM 687 C CA . VAL A 1 84 ? 1.135 -9.629 0.183 1.00 95.38 84 VAL A CA 1
ATOM 688 C C . VAL A 1 84 ? 0.042 -10.260 1.032 1.00 95.38 84 VAL A C 1
ATOM 690 O O . VAL A 1 84 ? -0.987 -9.638 1.289 1.00 95.38 84 VAL A O 1
ATOM 693 N N . LYS A 1 85 ? 0.273 -11.501 1.474 1.00 93.88 85 LYS A N 1
ATOM 694 C CA . LYS A 1 85 ? -0.755 -12.348 2.101 1.00 93.88 85 LYS A CA 1
ATOM 695 C C . LYS A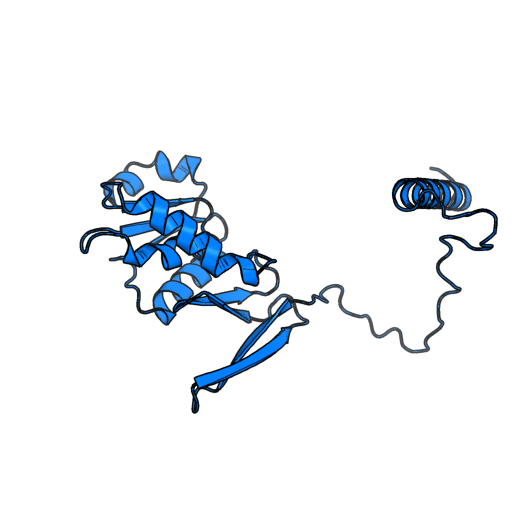 1 85 ? -1.999 -12.427 1.203 1.00 93.88 85 LYS A C 1
ATOM 697 O O . LYS A 1 85 ? -1.877 -12.806 0.039 1.00 93.88 85 LYS A O 1
ATOM 702 N N . ASP A 1 86 ? -3.160 -12.044 1.720 1.00 93.75 86 ASP A N 1
ATOM 703 C CA . ASP A 1 86 ? -4.434 -12.080 1.003 1.00 93.75 86 ASP A CA 1
ATOM 704 C C . ASP A 1 86 ? -4.706 -10.806 0.196 1.00 93.75 86 ASP A C 1
ATOM 706 O O . ASP A 1 86 ? -5.645 -10.773 -0.595 1.00 93.75 86 ASP A O 1
ATOM 710 N N . PHE A 1 87 ? -3.869 -9.774 0.349 1.00 96.31 87 PHE A N 1
ATOM 711 C CA . PHE A 1 87 ? -4.060 -8.489 -0.309 1.00 96.31 87 PHE A CA 1
ATOM 712 C C . PHE A 1 87 ? -3.264 -8.377 -1.608 1.00 96.31 87 PHE A C 1
ATOM 714 O O . PHE A 1 87 ? -2.102 -8.784 -1.693 1.00 96.31 87 PHE A O 1
ATOM 721 N N . VAL A 1 88 ? -3.882 -7.767 -2.616 1.00 95.94 88 VAL A N 1
ATOM 722 C CA . VAL A 1 88 ? -3.268 -7.439 -3.906 1.00 95.94 88 VAL A CA 1
ATOM 723 C C . VAL A 1 88 ? -3.072 -5.931 -4.011 1.00 95.94 88 VAL A C 1
ATOM 725 O O . VAL A 1 88 ? -3.966 -5.153 -3.698 1.00 95.94 88 VAL A O 1
ATOM 728 N N . PHE A 1 89 ? -1.907 -5.507 -4.479 1.00 97.56 89 PHE A N 1
ATOM 729 C CA . PHE A 1 89 ? -1.540 -4.109 -4.652 1.00 97.56 89 PHE A CA 1
ATOM 730 C C . PHE A 1 89 ? -1.133 -3.855 -6.092 1.00 97.56 89 PHE A C 1
ATOM 732 O O . PHE A 1 89 ? -0.368 -4.619 -6.676 1.00 97.56 89 PHE A O 1
ATOM 739 N N . GLN A 1 90 ? -1.611 -2.751 -6.645 1.00 97.56 90 GLN A N 1
ATOM 740 C CA . GLN A 1 90 ? -1.213 -2.222 -7.935 1.00 97.56 90 GLN A CA 1
ATOM 741 C C . GLN A 1 90 ? -0.678 -0.800 -7.789 1.00 97.56 90 GLN A C 1
ATOM 743 O O . GLN A 1 90 ? -1.155 -0.018 -6.964 1.00 97.56 90 GLN A O 1
ATOM 748 N N . PHE A 1 91 ? 0.369 -0.495 -8.547 1.00 96.50 91 PHE A N 1
ATOM 749 C CA . PHE A 1 91 ? 1.048 0.802 -8.583 1.00 96.50 91 PHE A CA 1
ATOM 750 C C . PHE A 1 91 ? 1.933 0.870 -9.832 1.00 96.50 91 PHE A C 1
ATOM 752 O O . PHE A 1 91 ? 2.256 -0.162 -10.418 1.00 96.50 91 PHE A O 1
ATOM 759 N N . GLU A 1 92 ? 2.342 2.059 -10.272 1.00 95.25 92 GLU A N 1
ATOM 760 C CA . GLU A 1 92 ? 3.288 2.157 -11.393 1.00 95.25 92 GLU A CA 1
ATOM 761 C C . GLU A 1 92 ? 4.713 1.790 -10.986 1.00 95.25 92 GLU A C 1
ATOM 763 O O . GLU A 1 92 ? 5.138 2.032 -9.862 1.00 95.25 92 GLU A O 1
ATOM 768 N N . ALA A 1 93 ? 5.485 1.228 -11.913 1.00 93.25 93 ALA A N 1
ATOM 769 C CA . ALA A 1 93 ? 6.825 0.722 -11.639 1.00 93.25 93 ALA A CA 1
ATOM 770 C C . ALA A 1 93 ? 7.808 1.789 -11.127 1.00 93.25 93 ALA A C 1
ATOM 772 O O . ALA A 1 93 ? 8.758 1.442 -10.426 1.00 93.25 93 ALA A O 1
ATOM 773 N N . ASN A 1 94 ? 7.600 3.065 -11.460 1.00 90.88 94 ASN A N 1
ATOM 774 C CA . ASN A 1 94 ? 8.392 4.186 -10.949 1.00 90.88 94 ASN A CA 1
ATOM 775 C C . ASN A 1 94 ? 7.924 4.729 -9.589 1.00 90.88 94 ASN A C 1
ATOM 777 O O . ASN A 1 94 ? 8.617 5.581 -9.033 1.00 90.88 94 ASN A O 1
ATOM 781 N N . GLU A 1 95 ? 6.777 4.284 -9.078 1.00 90.88 95 GLU A N 1
ATOM 782 C CA . GLU A 1 95 ? 6.285 4.667 -7.758 1.00 90.88 95 GLU A CA 1
ATOM 783 C C . GLU A 1 95 ? 6.961 3.837 -6.664 1.00 90.88 95 GLU A C 1
ATOM 785 O O . GLU A 1 95 ? 7.441 2.714 -6.874 1.00 90.88 95 GLU A O 1
ATOM 790 N N . PHE A 1 96 ? 7.005 4.401 -5.459 1.00 91.06 96 PHE A N 1
ATOM 791 C CA . PHE A 1 96 ? 7.592 3.712 -4.322 1.00 91.06 96 PHE A CA 1
ATOM 792 C C . PHE A 1 96 ? 6.747 2.498 -3.917 1.00 91.06 96 PHE A C 1
ATOM 794 O O . PHE A 1 96 ? 5.548 2.592 -3.661 1.00 91.06 96 PHE A O 1
ATOM 801 N N . PHE A 1 97 ? 7.424 1.363 -3.778 1.00 93.00 97 PHE A N 1
ATOM 802 C CA . PHE A 1 97 ? 6.940 0.194 -3.059 1.00 93.00 97 PHE A CA 1
ATOM 803 C C . PHE A 1 97 ? 8.144 -0.548 -2.488 1.00 93.00 97 PHE A C 1
ATOM 805 O O . PHE A 1 97 ? 9.258 -0.426 -3.011 1.00 93.00 97 PHE A O 1
ATOM 812 N N . GLN A 1 98 ? 7.927 -1.326 -1.433 1.00 90.62 98 GLN A N 1
ATOM 813 C CA . GLN A 1 98 ? 9.000 -2.027 -0.739 1.00 90.62 98 GLN A CA 1
ATOM 814 C C . GLN A 1 98 ? 9.760 -2.959 -1.695 1.00 90.62 98 GLN A C 1
ATOM 816 O O . GLN A 1 98 ? 9.164 -3.771 -2.402 1.00 90.62 98 GLN A O 1
ATOM 821 N N . ASN A 1 99 ? 11.087 -2.829 -1.732 1.00 84.25 99 ASN A N 1
ATOM 822 C CA . ASN A 1 99 ? 11.924 -3.591 -2.664 1.00 84.25 99 ASN A CA 1
ATOM 823 C C . ASN A 1 99 ? 12.035 -5.064 -2.265 1.00 84.25 99 ASN A C 1
ATOM 825 O O . ASN A 1 99 ? 12.032 -5.942 -3.124 1.00 84.25 99 ASN A O 1
ATOM 829 N N . ASN A 1 100 ? 12.140 -5.331 -0.963 1.00 89.25 100 ASN A N 1
ATOM 830 C CA . ASN A 1 100 ? 12.252 -6.683 -0.444 1.00 89.25 100 ASN A CA 1
ATOM 831 C C . ASN A 1 100 ? 10.854 -7.245 -0.157 1.00 89.25 100 ASN A C 1
ATOM 833 O O . ASN A 1 100 ? 10.262 -6.969 0.883 1.00 89.25 100 ASN A O 1
ATOM 837 N N . ARG A 1 101 ? 10.314 -8.012 -1.105 1.00 89.81 101 ARG A N 1
ATOM 838 C CA . ARG A 1 101 ? 8.947 -8.555 -1.034 1.00 89.81 101 ARG A CA 1
ATOM 839 C C . ARG A 1 101 ? 8.810 -9.691 -0.028 1.00 89.81 101 ARG A C 1
ATOM 841 O O . ARG A 1 101 ? 7.765 -9.832 0.600 1.00 89.81 101 ARG A O 1
ATOM 848 N N . SER A 1 102 ? 9.873 -10.478 0.160 1.00 92.06 102 SER A N 1
ATOM 849 C CA . SER A 1 102 ? 9.841 -11.676 1.009 1.00 92.06 102 SER A CA 1
ATOM 850 C C . SER A 1 102 ? 9.627 -11.355 2.487 1.00 92.06 102 SER A C 1
ATOM 852 O O . SER A 1 102 ? 9.084 -12.179 3.215 1.00 92.06 102 SER A O 1
ATOM 854 N N . ILE A 1 103 ? 9.995 -10.147 2.926 1.00 95.75 103 ILE A N 1
ATOM 855 C CA . ILE A 1 103 ? 9.807 -9.707 4.314 1.00 95.75 103 ILE A CA 1
ATOM 856 C C . ILE A 1 103 ? 8.422 -9.113 4.582 1.00 95.75 103 ILE A C 1
ATOM 858 O O . ILE A 1 103 ? 8.063 -8.941 5.744 1.00 95.75 103 ILE A O 1
ATOM 862 N N . LEU A 1 104 ? 7.641 -8.776 3.547 1.00 96.19 104 LEU A N 1
ATOM 863 C CA . LEU A 1 104 ? 6.387 -8.037 3.720 1.00 96.19 104 LEU A CA 1
ATOM 864 C C . LEU A 1 104 ? 5.347 -8.792 4.550 1.00 96.19 104 LEU A C 1
ATOM 866 O O . LEU A 1 104 ? 4.762 -8.161 5.432 1.00 96.19 104 LEU A O 1
ATOM 870 N N . PRO A 1 105 ? 5.134 -10.111 4.363 1.00 96.81 105 PRO A N 1
ATOM 871 C CA . PRO A 1 105 ? 4.215 -10.853 5.218 1.00 96.81 105 PRO A CA 1
ATOM 872 C C . PRO A 1 105 ? 4.622 -10.784 6.696 1.00 96.81 105 PRO A C 1
ATOM 874 O O . PRO A 1 105 ? 3.821 -10.350 7.524 1.00 96.81 105 PRO A O 1
ATOM 877 N N . THR A 1 106 ? 5.889 -11.092 6.994 1.00 97.69 106 THR A N 1
ATOM 878 C CA . THR A 1 106 ? 6.455 -11.064 8.350 1.00 97.69 106 THR A CA 1
ATOM 879 C C . THR A 1 106 ? 6.382 -9.673 8.971 1.00 97.69 106 THR A C 1
ATOM 881 O O . THR A 1 106 ? 6.078 -9.530 10.152 1.00 97.69 106 THR A O 1
ATOM 884 N N . PHE A 1 107 ? 6.621 -8.627 8.181 1.00 97.31 107 PHE A N 1
ATOM 885 C CA . PHE A 1 107 ? 6.520 -7.249 8.643 1.00 97.31 107 PHE A CA 1
ATOM 886 C C . PHE A 1 107 ? 5.081 -6.879 9.028 1.00 97.31 107 PHE A C 1
ATOM 888 O O . PHE A 1 107 ? 4.854 -6.300 10.089 1.00 97.31 107 PHE A O 1
ATOM 895 N N . VAL A 1 108 ? 4.093 -7.275 8.219 1.00 97.31 108 VAL A N 1
ATOM 896 C CA . VAL A 1 108 ? 2.672 -7.077 8.548 1.00 97.31 108 VAL A CA 1
ATOM 897 C C . VAL A 1 108 ? 2.265 -7.903 9.773 1.00 97.31 108 VAL A C 1
ATOM 899 O O . VAL A 1 108 ? 1.496 -7.408 10.597 1.00 97.31 108 VAL A O 1
ATOM 902 N N . ASP A 1 109 ? 2.767 -9.135 9.925 1.00 97.38 109 ASP A N 1
ATOM 903 C CA . ASP A 1 109 ? 2.521 -9.955 11.126 1.00 97.38 109 ASP A CA 1
ATOM 904 C C . ASP A 1 109 ? 3.060 -9.285 12.386 1.00 97.38 109 ASP A C 1
ATOM 906 O O . ASP A 1 109 ? 2.349 -9.191 13.384 1.00 97.38 109 ASP A O 1
ATOM 910 N N . PHE A 1 110 ? 4.282 -8.757 12.321 1.00 97.88 110 PHE A N 1
ATOM 911 C CA . PHE A 1 110 ? 4.903 -8.044 13.429 1.00 97.88 110 PHE A CA 1
ATOM 912 C C . PHE A 1 110 ? 4.055 -6.844 13.875 1.00 97.88 110 PHE A C 1
ATOM 914 O O . PHE A 1 110 ? 3.742 -6.707 15.057 1.00 97.88 110 PHE A O 1
ATOM 921 N N . LEU A 1 111 ? 3.618 -6.004 12.931 1.00 96.25 111 LEU A N 1
ATOM 922 C CA . LEU A 1 111 ? 2.739 -4.873 13.241 1.00 96.25 111 LEU A CA 1
ATOM 923 C C . LEU A 1 111 ? 1.394 -5.335 13.815 1.00 96.25 111 LEU A C 1
ATOM 925 O O . LEU A 1 111 ? 0.944 -4.792 14.820 1.00 96.25 111 LEU A O 1
ATOM 929 N N . SER A 1 112 ? 0.777 -6.360 13.222 1.00 95.56 112 SER A N 1
ATOM 930 C CA . SER A 1 112 ? -0.505 -6.900 13.696 1.00 95.56 112 SER A CA 1
ATOM 931 C C . SER A 1 112 ? -0.400 -7.433 15.128 1.00 95.56 112 SER A C 1
ATOM 933 O O . SER A 1 112 ? -1.251 -7.128 15.959 1.00 95.56 112 SER A O 1
ATOM 935 N N . TYR A 1 113 ? 0.677 -8.157 15.444 1.00 96.75 113 TYR A N 1
ATOM 936 C CA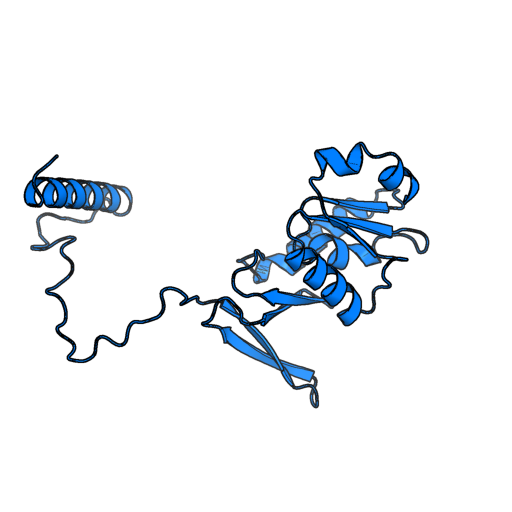 . TYR A 1 113 ? 0.953 -8.672 16.786 1.00 96.75 113 TYR A CA 1
ATOM 937 C C . TYR A 1 113 ? 1.086 -7.549 17.822 1.00 96.75 113 TYR A C 1
ATOM 939 O O . TYR A 1 113 ? 0.546 -7.639 18.921 1.00 96.75 113 TYR A O 1
ATOM 947 N N . HIS A 1 114 ? 1.775 -6.461 17.478 1.00 95.44 114 HIS A N 1
ATOM 948 C CA . HIS A 1 114 ? 1.946 -5.334 18.394 1.00 95.44 114 HIS A CA 1
ATOM 949 C C . HIS A 1 114 ? 0.695 -4.463 18.538 1.00 95.44 114 HIS A C 1
ATOM 951 O O . HIS A 1 114 ? 0.521 -3.825 19.577 1.00 95.44 114 HIS A O 1
ATOM 957 N N . LEU A 1 115 ? -0.181 -4.449 17.533 1.00 92.62 115 LEU A N 1
ATOM 958 C CA . LEU A 1 115 ? -1.459 -3.744 17.589 1.00 92.62 115 LEU A CA 1
ATOM 959 C C . LEU A 1 115 ? -2.539 -4.540 18.330 1.00 92.62 115 LEU A C 1
ATOM 961 O O . LEU A 1 115 ? -3.388 -3.926 18.968 1.00 92.62 115 LEU A O 1
ATOM 965 N N . SER A 1 116 ? -2.498 -5.876 18.326 1.00 91.75 116 SER A N 1
ATOM 966 C CA . SER A 1 116 ? -3.551 -6.708 18.928 1.00 91.75 116 SER A CA 1
ATOM 967 C C . SER A 1 116 ? -3.875 -6.430 20.411 1.00 91.75 116 SER A C 1
ATOM 969 O O . SER A 1 116 ? -5.049 -6.541 20.765 1.00 91.75 116 SER A O 1
ATOM 971 N N . PRO A 1 117 ? -2.928 -6.070 21.310 1.00 93.31 117 PRO A N 1
ATOM 972 C CA . PRO A 1 117 ? -3.275 -5.723 22.691 1.00 93.31 117 PRO A CA 1
ATOM 973 C C . PRO A 1 117 ? -3.771 -4.276 22.853 1.00 93.31 117 PRO A C 1
ATOM 975 O O . PRO A 1 117 ? -4.248 -3.909 23.929 1.00 93.31 117 PRO A O 1
ATOM 978 N N . MET A 1 118 ? -3.630 -3.426 21.832 1.00 92.19 118 MET A N 1
ATOM 979 C CA . MET A 1 118 ? -3.995 -2.014 21.908 1.00 92.19 118 MET A CA 1
ATOM 980 C C . MET A 1 118 ? -5.497 -1.821 21.683 1.00 92.19 118 MET A C 1
ATOM 982 O O . MET A 1 118 ? -6.116 -2.480 20.853 1.00 92.19 118 MET A O 1
ATOM 986 N N . LYS A 1 119 ? -6.093 -0.857 22.391 1.00 91.50 119 LYS A N 1
ATOM 987 C CA . LYS A 1 119 ? -7.478 -0.432 22.152 1.00 91.50 119 LYS A CA 1
ATOM 988 C C . LYS A 1 119 ? -7.478 0.831 21.303 1.00 91.50 119 LYS A C 1
ATOM 990 O O . LYS A 1 119 ? -7.195 1.911 21.811 1.00 91.50 119 LYS A O 1
ATOM 995 N N . PHE A 1 120 ? -7.805 0.689 20.025 1.00 91.31 120 PHE A N 1
ATOM 996 C CA . PHE A 1 120 ? -7.937 1.794 19.081 1.00 91.31 120 PHE A CA 1
ATOM 997 C C . PHE A 1 120 ? -9.118 1.539 18.144 1.00 91.31 120 PHE A C 1
ATOM 999 O O . PHE A 1 120 ? -9.492 0.398 17.880 1.00 91.31 120 PHE A O 1
ATOM 1006 N N . THR A 1 121 ? -9.728 2.615 17.657 1.00 92.00 121 THR A N 1
ATOM 1007 C CA . THR A 1 121 ? -10.813 2.550 16.671 1.00 92.00 121 THR A CA 1
ATOM 1008 C C . THR A 1 121 ? -10.312 2.891 15.277 1.00 92.00 121 THR A C 1
ATOM 1010 O O . THR A 1 121 ? -10.712 2.247 14.315 1.00 92.00 121 THR A O 1
ATOM 1013 N N . HIS A 1 122 ? -9.403 3.857 15.161 1.00 93.50 122 HIS A N 1
ATOM 1014 C CA . HIS A 1 122 ? -8.898 4.357 13.886 1.00 93.50 122 HIS A CA 1
ATOM 1015 C C . HIS A 1 122 ? -7.380 4.233 13.790 1.00 93.50 122 HIS A C 1
ATOM 1017 O O . HIS A 1 122 ? -6.683 4.211 14.805 1.00 93.50 122 HIS A O 1
ATOM 1023 N N . LEU A 1 123 ? -6.876 4.181 12.558 1.00 94.50 123 LEU A N 1
ATOM 1024 C CA . LEU A 1 123 ? -5.446 4.182 12.253 1.00 94.50 123 LEU A CA 1
ATOM 1025 C C . LEU A 1 123 ? -5.144 5.312 11.273 1.00 94.50 123 LEU A C 1
ATOM 1027 O O . LEU A 1 123 ? -5.878 5.499 10.307 1.00 94.50 123 LEU A O 1
ATOM 1031 N N . VAL A 1 124 ? -4.057 6.044 11.504 1.00 94.88 124 VAL A N 1
ATOM 1032 C CA . VAL A 1 124 ? -3.534 7.023 10.545 1.00 94.88 124 VAL A CA 1
ATOM 1033 C C . VAL A 1 124 ? -2.290 6.437 9.887 1.00 94.88 124 VAL A C 1
ATOM 1035 O O . VAL A 1 124 ? -1.303 6.165 10.566 1.00 94.88 124 VAL A O 1
ATOM 1038 N N . ASP A 1 125 ? -2.346 6.249 8.572 1.00 96.12 125 ASP A N 1
ATOM 1039 C CA . ASP A 1 125 ? -1.225 5.815 7.739 1.00 96.12 125 ASP A CA 1
ATOM 1040 C C . ASP A 1 125 ? -0.620 7.054 7.064 1.00 96.12 125 ASP A C 1
ATOM 1042 O O . ASP A 1 125 ? -1.134 7.575 6.070 1.00 96.12 125 ASP A O 1
ATOM 1046 N N . ALA A 1 126 ? 0.422 7.608 7.681 1.00 94.56 126 ALA A N 1
ATOM 1047 C CA . ALA A 1 126 ? 1.099 8.799 7.187 1.00 94.56 126 ALA A CA 1
ATOM 1048 C C . ALA A 1 126 ? 2.113 8.425 6.098 1.00 94.56 126 ALA A C 1
ATOM 1050 O O . ALA A 1 126 ? 2.956 7.560 6.318 1.00 94.56 126 ALA A O 1
ATOM 1051 N N . TYR A 1 127 ? 2.075 9.136 4.967 1.00 95.12 127 TYR A N 1
ATOM 1052 C CA . TYR A 1 127 ? 2.845 8.814 3.757 1.00 95.12 127 TYR A CA 1
ATOM 1053 C C . TYR A 1 127 ? 2.461 7.440 3.195 1.00 95.12 127 TYR A C 1
ATOM 1055 O O . TYR A 1 127 ? 3.315 6.599 2.912 1.00 95.12 127 TYR A O 1
ATOM 1063 N N . CYS A 1 128 ? 1.152 7.196 3.079 1.00 96.56 128 CYS A N 1
ATOM 1064 C CA . CYS A 1 128 ? 0.622 5.859 2.815 1.00 96.56 128 CYS A CA 1
ATOM 1065 C C . CYS A 1 128 ? 0.989 5.303 1.429 1.00 96.56 128 CYS A C 1
ATOM 1067 O O . CYS A 1 128 ? 0.760 4.118 1.168 1.00 96.56 128 CYS A O 1
ATOM 1069 N N . GLY A 1 129 ? 1.516 6.126 0.511 1.00 97.12 129 GLY A N 1
ATOM 1070 C CA . GLY A 1 129 ? 1.801 5.715 -0.858 1.00 97.12 129 GLY A CA 1
ATOM 1071 C C . GLY A 1 129 ? 0.560 5.108 -1.517 1.00 97.12 129 GLY A C 1
ATOM 1072 O O . GLY A 1 129 ? -0.525 5.682 -1.459 1.00 97.12 129 GLY A O 1
ATOM 1073 N N . SER A 1 130 ? 0.711 3.921 -2.109 1.00 97.38 130 SER A N 1
ATOM 1074 C CA . SER A 1 130 ? -0.385 3.144 -2.709 1.00 97.38 130 SER A CA 1
ATOM 1075 C C . SER A 1 130 ? -1.224 2.341 -1.695 1.00 97.38 130 SER A C 1
ATOM 1077 O O . SER A 1 130 ? -1.992 1.461 -2.090 1.00 97.38 130 SER A O 1
ATOM 1079 N N . GLY A 1 131 ? -1.096 2.632 -0.395 1.00 97.75 131 GLY A N 1
ATOM 1080 C CA . GLY A 1 131 ? -1.964 2.127 0.673 1.00 97.75 131 GLY A CA 1
ATOM 1081 C C . GLY A 1 131 ? -1.507 0.833 1.350 1.00 97.75 131 GLY A C 1
ATOM 1082 O O . GLY A 1 131 ? -2.323 0.191 2.006 1.00 97.75 131 GLY A O 1
ATOM 1083 N N . PHE A 1 132 ? -0.241 0.424 1.198 1.00 97.88 132 PHE A N 1
ATOM 1084 C CA . PHE A 1 132 ? 0.254 -0.883 1.660 1.00 97.88 132 PHE A CA 1
ATOM 1085 C C . PHE A 1 132 ? -0.072 -1.194 3.131 1.00 97.88 132 PHE A C 1
ATOM 1087 O O . PHE A 1 132 ? -0.725 -2.203 3.411 1.00 97.88 132 PHE A O 1
ATOM 1094 N N . LEU A 1 133 ? 0.371 -0.348 4.066 1.00 97.31 133 LEU A N 1
ATOM 1095 C CA . LEU A 1 133 ? 0.232 -0.613 5.499 1.00 97.31 133 LEU A CA 1
ATOM 1096 C C . LEU A 1 133 ? -1.222 -0.512 5.948 1.00 97.31 133 LEU A C 1
ATOM 1098 O O . LEU A 1 133 ? -1.742 -1.455 6.544 1.00 97.31 133 LEU A O 1
ATOM 1102 N N . GLY A 1 134 ? -1.892 0.590 5.612 1.00 97.50 134 GLY A N 1
ATOM 1103 C CA . GLY A 1 134 ? -3.289 0.802 5.954 1.00 97.50 134 GLY A CA 1
ATOM 1104 C C . GLY A 1 134 ? -4.191 -0.340 5.488 1.00 97.50 134 GLY A C 1
ATOM 1105 O O . GLY A 1 134 ? -5.012 -0.826 6.263 1.00 97.50 134 GLY A O 1
ATOM 1106 N N . ILE A 1 135 ? -4.041 -0.797 4.237 1.00 98.38 135 ILE A N 1
ATOM 1107 C CA . ILE A 1 135 ? -4.857 -1.889 3.675 1.00 98.38 135 ILE A CA 1
ATOM 1108 C C . ILE A 1 135 ? -4.557 -3.188 4.409 1.00 98.38 135 ILE A C 1
ATOM 1110 O O . ILE A 1 135 ? -5.487 -3.840 4.888 1.00 98.38 135 ILE A O 1
ATOM 1114 N N . SER A 1 136 ? -3.274 -3.507 4.582 1.00 98.00 136 SER A N 1
ATOM 1115 C CA . SER A 1 136 ? -2.836 -4.737 5.247 1.00 98.00 136 SER A CA 1
ATOM 1116 C C . SER A 1 136 ? -3.304 -4.836 6.703 1.00 98.00 136 SER A C 1
ATOM 1118 O O . SER A 1 136 ? -3.527 -5.935 7.204 1.00 98.00 136 SER A O 1
ATOM 1120 N N . LEU A 1 137 ? -3.464 -3.698 7.384 1.00 96.94 137 LEU A N 1
ATOM 1121 C CA . LEU A 1 137 ? -3.891 -3.621 8.784 1.00 96.94 137 LEU A CA 1
ATOM 1122 C C . LEU A 1 137 ? -5.388 -3.328 8.950 1.00 96.94 137 LEU A C 1
ATOM 1124 O O . LEU A 1 137 ? -5.888 -3.339 10.072 1.00 96.94 137 LEU A O 1
ATOM 1128 N N . SER A 1 138 ? -6.128 -3.100 7.862 1.00 95.94 138 SER A N 1
ATOM 1129 C CA . SER A 1 138 ? -7.541 -2.694 7.905 1.00 95.94 138 SER A CA 1
ATOM 1130 C C . SER A 1 138 ? -8.450 -3.681 8.654 1.00 95.94 138 SER A C 1
ATOM 1132 O O . SER A 1 138 ? -9.420 -3.262 9.289 1.00 95.94 138 SER A O 1
ATOM 1134 N N . GLY A 1 139 ? -8.109 -4.974 8.625 1.00 93.69 139 GLY A N 1
ATOM 1135 C CA . GLY A 1 139 ? -8.815 -6.039 9.342 1.00 93.69 139 GLY A CA 1
ATOM 1136 C C . GLY A 1 139 ? -8.578 -6.062 10.857 1.00 93.69 139 GLY A C 1
ATOM 1137 O O . GLY A 1 139 ? -9.321 -6.732 11.563 1.00 93.69 139 GLY A O 1
ATOM 1138 N N . GLN A 1 140 ? -7.585 -5.323 11.367 1.00 93.12 140 GLN A N 1
ATOM 1139 C CA . GLN A 1 140 ? -7.323 -5.197 12.809 1.00 93.12 140 GLN A CA 1
ATOM 1140 C C . GLN A 1 140 ? -8.265 -4.193 13.489 1.00 93.12 140 GLN A C 1
ATOM 1142 O O . GLN A 1 140 ? -8.377 -4.172 14.712 1.00 93.12 140 GLN A O 1
ATOM 1147 N N . LEU A 1 141 ? -8.926 -3.329 12.713 1.00 93.00 141 LEU A N 1
ATOM 1148 C CA . LEU A 1 141 ? -9.799 -2.291 13.250 1.00 93.00 141 LEU A CA 1
ATOM 1149 C C . LEU A 1 141 ? -11.191 -2.867 13.550 1.00 93.00 141 LEU A C 1
ATOM 1151 O O . LEU A 1 141 ? -11.723 -3.607 12.715 1.00 93.00 141 LEU A O 1
ATOM 1155 N N . PRO A 1 142 ? -11.849 -2.440 14.647 1.00 93.19 142 PRO A N 1
ATOM 1156 C CA . PRO A 1 142 ? -13.234 -2.820 14.934 1.00 93.19 142 PRO A CA 1
ATOM 1157 C C . PRO A 1 142 ? -14.168 -2.393 13.793 1.00 93.19 142 PRO A C 1
ATOM 1159 O O . PRO A 1 142 ? -13.791 -1.577 12.952 1.00 93.19 142 PRO A O 1
ATOM 1162 N N . GLU A 1 143 ? -15.392 -2.919 13.734 1.00 91.62 143 GLU A N 1
ATOM 1163 C CA . GLU A 1 143 ? -16.302 -2.714 12.594 1.00 91.62 143 GLU A CA 1
ATOM 1164 C C . GLU A 1 143 ? -16.513 -1.229 12.245 1.00 91.62 143 GLU A C 1
ATOM 1166 O O . GLU A 1 143 ? -16.391 -0.846 11.081 1.00 91.62 143 GLU A O 1
ATOM 1171 N N . GLN A 1 144 ? -16.721 -0.393 13.264 1.00 90.69 144 GLN A N 1
ATOM 1172 C CA . GLN A 1 144 ? -16.874 1.063 13.167 1.00 90.69 144 GLN A CA 1
ATOM 1173 C C . GLN A 1 144 ? -15.561 1.826 12.929 1.00 90.69 144 GLN A C 1
ATOM 1175 O O . GLN A 1 144 ? -15.565 3.032 12.698 1.00 90.69 144 GLN A O 1
ATOM 1180 N N . GLY A 1 145 ? -14.428 1.138 13.029 1.00 93.44 145 GLY A N 1
ATOM 1181 C CA . GLY A 1 145 ? -13.104 1.706 12.853 1.00 93.44 145 GLY A CA 1
ATOM 1182 C C . GLY A 1 145 ? -12.766 1.992 11.397 1.00 93.44 145 GLY A C 1
ATOM 1183 O O . GLY A 1 145 ? -13.221 1.279 10.505 1.00 93.44 145 GLY A O 1
ATOM 1184 N N . LYS A 1 146 ? -11.917 2.993 11.161 1.00 95.06 146 LYS A N 1
ATOM 1185 C CA . LYS A 1 146 ? -11.525 3.481 9.827 1.00 95.06 146 LYS A CA 1
ATOM 1186 C C . LYS A 1 146 ? -10.022 3.764 9.758 1.00 95.06 146 LYS A C 1
ATOM 1188 O O . LYS A 1 146 ? -9.447 4.256 10.727 1.00 95.06 146 LYS A O 1
ATOM 1193 N N . VAL A 1 147 ? -9.402 3.477 8.618 1.00 97.06 147 VAL A N 1
ATOM 1194 C CA . VAL A 1 147 ? -8.025 3.881 8.310 1.00 97.06 147 VAL A CA 1
ATOM 1195 C C . VAL A 1 147 ? -8.028 5.194 7.521 1.00 97.06 147 VAL A C 1
ATOM 1197 O O . VAL A 1 147 ? -8.759 5.322 6.538 1.00 97.06 147 VAL A O 1
ATOM 1200 N N . PHE A 1 148 ? -7.174 6.135 7.918 1.00 96.12 148 PHE A N 1
ATOM 1201 C CA . PHE A 1 148 ? -6.932 7.396 7.226 1.00 96.12 148 PHE A CA 1
ATOM 1202 C C . PHE A 1 148 ? -5.534 7.408 6.611 1.00 96.12 148 PHE A C 1
ATOM 1204 O O . PHE A 1 148 ? -4.543 7.537 7.328 1.00 96.12 148 PHE A O 1
ATOM 1211 N N . GLY A 1 149 ? -5.446 7.284 5.291 1.00 96.62 149 GLY A N 1
ATOM 1212 C CA . GLY A 1 149 ? -4.188 7.418 4.562 1.00 96.62 149 GLY A CA 1
ATOM 1213 C C . GLY A 1 149 ? -3.923 8.871 4.178 1.00 96.62 149 GLY A C 1
ATOM 1214 O O . GLY A 1 149 ? -4.784 9.513 3.578 1.00 96.62 149 GLY A O 1
ATOM 1215 N N . ILE A 1 150 ? -2.742 9.395 4.501 1.00 95.44 150 ILE A N 1
ATOM 1216 C CA . ILE A 1 150 ? -2.313 10.740 4.099 1.00 95.44 150 ILE A CA 1
ATOM 1217 C C . ILE A 1 150 ? -1.133 10.608 3.149 1.00 95.44 150 ILE A C 1
ATOM 1219 O O . ILE A 1 150 ? -0.119 10.012 3.503 1.00 95.44 150 ILE A O 1
ATOM 1223 N N . GLU A 1 151 ? -1.239 11.195 1.965 1.00 95.94 151 GLU A N 1
ATOM 1224 C CA . GLU A 1 151 ? -0.200 11.110 0.940 1.00 95.94 151 GLU A CA 1
ATOM 1225 C C . GLU A 1 151 ? -0.140 12.408 0.126 1.00 95.94 151 GLU A C 1
ATOM 1227 O O . GLU A 1 151 ? -1.155 13.056 -0.119 1.00 95.94 151 GLU A O 1
ATOM 1232 N N . ILE A 1 152 ? 1.054 12.826 -0.291 1.00 95.56 152 ILE A N 1
ATOM 1233 C CA . ILE A 1 152 ? 1.233 14.049 -1.082 1.00 95.56 152 ILE A CA 1
ATOM 1234 C C . ILE A 1 152 ? 1.023 13.788 -2.580 1.00 95.56 152 ILE A C 1
ATOM 1236 O O . ILE A 1 152 ? 0.515 14.647 -3.305 1.00 95.56 152 ILE A O 1
ATOM 1240 N N . SER A 1 153 ? 1.379 12.591 -3.050 1.00 95.06 153 SER A N 1
ATOM 1241 C CA . SER A 1 153 ? 1.198 12.155 -4.430 1.00 95.06 153 SER A CA 1
ATOM 1242 C C . SER A 1 153 ? -0.263 11.800 -4.710 1.00 95.06 153 SER A C 1
ATOM 1244 O O . SER A 1 153 ? -0.789 10.779 -4.263 1.00 95.06 153 SER A O 1
ATOM 1246 N N . LYS A 1 154 ? -0.926 12.619 -5.537 1.00 94.88 154 LYS A N 1
ATOM 1247 C CA . LYS A 1 154 ? -2.298 12.351 -6.010 1.00 94.88 154 LYS A CA 1
ATOM 1248 C C . LYS A 1 154 ? -2.415 10.996 -6.705 1.00 94.88 154 LYS A C 1
ATOM 1250 O O . LYS A 1 154 ? -3.396 10.288 -6.513 1.00 94.88 154 LYS A O 1
ATOM 1255 N N . LYS A 1 155 ? -1.390 10.630 -7.471 1.00 94.75 155 LYS A N 1
ATOM 1256 C CA . LYS A 1 155 ? -1.324 9.368 -8.200 1.00 94.75 155 LYS A CA 1
ATOM 1257 C C . LYS A 1 155 ? -1.251 8.168 -7.260 1.00 94.75 155 LYS A C 1
ATOM 1259 O O . LYS A 1 155 ? -1.960 7.186 -7.447 1.00 94.75 155 LYS A O 1
ATOM 1264 N N . SER A 1 156 ? -0.452 8.271 -6.203 1.00 95.81 156 SER A N 1
ATOM 1265 C CA . SER A 1 156 ? -0.388 7.241 -5.167 1.00 95.81 156 SER A CA 1
ATOM 1266 C C . SER A 1 156 ? -1.729 7.091 -4.449 1.00 95.81 156 SER A C 1
ATOM 1268 O O . SER A 1 156 ? -2.151 5.968 -4.202 1.00 95.81 156 SER A O 1
ATOM 1270 N N . ILE A 1 157 ? -2.461 8.190 -4.223 1.00 96.94 157 ILE A N 1
ATOM 1271 C CA . ILE A 1 157 ? -3.831 8.154 -3.681 1.00 96.94 157 ILE A CA 1
ATOM 1272 C C . ILE A 1 157 ? -4.816 7.465 -4.629 1.00 96.94 157 ILE A C 1
ATOM 1274 O O . ILE A 1 157 ? -5.674 6.713 -4.166 1.00 96.94 157 ILE A O 1
ATOM 1278 N N . GLU A 1 158 ? -4.728 7.709 -5.937 1.00 97.56 158 GLU A N 1
ATOM 1279 C CA . GLU A 1 158 ? -5.544 6.997 -6.930 1.00 97.56 158 GLU A CA 1
ATOM 1280 C C . GLU A 1 158 ? -5.295 5.488 -6.845 1.00 97.56 158 GLU A C 1
ATOM 1282 O O . GLU A 1 158 ? -6.251 4.718 -6.732 1.00 97.56 158 GLU A O 1
ATOM 1287 N N . TYR A 1 159 ? -4.027 5.070 -6.771 1.00 98.19 159 TYR A N 1
ATOM 1288 C CA . TYR A 1 159 ? -3.676 3.669 -6.550 1.00 98.19 159 TYR A CA 1
ATOM 1289 C C . TYR A 1 159 ? -4.104 3.149 -5.179 1.00 98.19 159 TYR A C 1
ATOM 1291 O O . TYR A 1 159 ? -4.543 2.011 -5.091 1.00 98.19 159 TYR A O 1
ATOM 1299 N N . ALA A 1 160 ? -4.051 3.948 -4.116 1.00 98.25 160 ALA A N 1
ATOM 1300 C CA . ALA A 1 160 ? -4.506 3.530 -2.793 1.00 98.25 160 ALA A CA 1
ATOM 1301 C C . ALA A 1 160 ? -6.020 3.269 -2.763 1.00 98.25 160 ALA A C 1
ATOM 1303 O O . ALA A 1 160 ? -6.469 2.253 -2.230 1.00 98.25 160 ALA A O 1
ATOM 1304 N N . LYS A 1 161 ? -6.811 4.133 -3.414 1.00 98.44 161 LYS A N 1
ATOM 1305 C CA . LYS A 1 161 ? -8.257 3.932 -3.604 1.00 98.44 161 LYS A CA 1
ATOM 1306 C C . LYS A 1 161 ? -8.546 2.699 -4.453 1.00 98.44 161 LYS A C 1
ATOM 1308 O O . LYS A 1 161 ? -9.399 1.895 -4.084 1.00 98.44 161 LYS A O 1
ATOM 1313 N N . HIS A 1 162 ? -7.823 2.540 -5.560 1.00 98.25 162 HIS A N 1
ATOM 1314 C CA . HIS A 1 162 ? -7.914 1.361 -6.420 1.00 98.25 162 HIS A CA 1
ATOM 1315 C C . HIS A 1 162 ? -7.584 0.077 -5.652 1.00 98.25 162 HIS A C 1
ATOM 1317 O O . HIS A 1 162 ? -8.356 -0.876 -5.686 1.00 98.25 162 HIS A O 1
ATOM 1323 N N . ASN A 1 163 ? -6.498 0.082 -4.877 1.00 98.50 163 ASN A N 1
ATOM 1324 C CA . ASN A 1 163 ? -6.051 -1.053 -4.078 1.00 98.50 163 ASN A CA 1
ATOM 1325 C C . ASN A 1 163 ? -7.045 -1.404 -2.971 1.00 98.50 163 ASN A C 1
ATOM 1327 O O . ASN A 1 163 ? -7.319 -2.579 -2.748 1.00 98.50 163 ASN A O 1
ATOM 1331 N N . ALA A 1 164 ? -7.645 -0.418 -2.303 1.00 98.44 164 ALA A N 1
ATOM 1332 C CA . ALA A 1 164 ? -8.742 -0.688 -1.377 1.00 98.44 164 ALA A CA 1
ATOM 1333 C C . ALA A 1 164 ? -9.921 -1.366 -2.104 1.00 98.44 164 ALA A C 1
ATOM 1335 O O . ALA A 1 164 ? -10.444 -2.368 -1.620 1.00 98.44 164 ALA A O 1
ATOM 1336 N N . GLY A 1 165 ? -10.274 -0.880 -3.300 1.00 98.19 165 GLY A N 1
ATOM 1337 C CA . GLY A 1 165 ? -11.345 -1.430 -4.132 1.00 98.19 165 GLY A CA 1
ATOM 1338 C C . GLY A 1 165 ? -11.119 -2.880 -4.571 1.00 98.19 165 GLY A C 1
ATOM 1339 O O . GLY A 1 165 ? -11.995 -3.715 -4.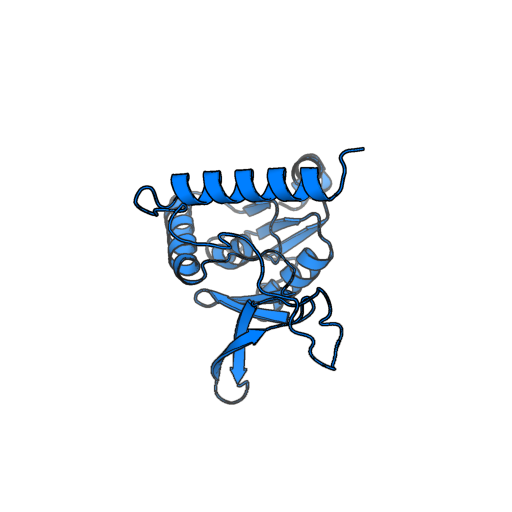356 1.00 98.19 165 GLY A O 1
ATOM 1340 N N . ILE A 1 166 ? -9.949 -3.213 -5.129 1.00 97.12 166 ILE A N 1
ATOM 1341 C CA . ILE A 1 166 ? -9.644 -4.590 -5.577 1.00 97.12 166 ILE A CA 1
ATOM 1342 C C . ILE A 1 166 ? -9.547 -5.590 -4.417 1.00 97.12 166 ILE A C 1
ATOM 1344 O O . ILE A 1 166 ? -9.730 -6.783 -4.631 1.00 97.12 166 ILE A O 1
ATOM 1348 N N . ASN A 1 167 ? -9.304 -5.109 -3.193 1.00 97.81 167 ASN A N 1
ATOM 1349 C CA . ASN A 1 167 ? -9.326 -5.918 -1.972 1.00 97.81 167 ASN A CA 1
ATOM 1350 C C . ASN A 1 167 ? -10.691 -5.909 -1.260 1.00 97.81 167 ASN A C 1
ATOM 1352 O O . ASN A 1 167 ? -10.808 -6.421 -0.149 1.00 97.81 167 ASN A O 1
ATOM 1356 N N . GLY A 1 168 ? -11.726 -5.312 -1.862 1.00 97.44 168 GLY A N 1
ATOM 1357 C CA . GLY A 1 168 ? -13.082 -5.300 -1.310 1.00 97.44 168 GLY A CA 1
ATOM 1358 C C . GLY A 1 168 ? -13.261 -4.432 -0.059 1.00 97.44 168 GLY A C 1
ATOM 1359 O O . GLY A 1 168 ? -14.232 -4.613 0.675 1.00 97.44 168 GLY A O 1
ATOM 1360 N N . ILE A 1 169 ? -12.354 -3.488 0.206 1.00 97.88 169 ILE A N 1
ATOM 1361 C CA . ILE A 1 169 ? -12.416 -2.611 1.379 1.00 97.88 169 ILE A CA 1
ATOM 1362 C C . ILE A 1 169 ? -13.206 -1.337 1.026 1.00 97.88 169 ILE A C 1
ATOM 1364 O O . ILE A 1 169 ? -12.796 -0.589 0.136 1.00 97.88 169 ILE A O 1
ATOM 1368 N N . PRO A 1 170 ? -14.317 -1.030 1.725 1.00 96.38 170 PRO A N 1
ATOM 1369 C CA . PRO A 1 170 ? -15.150 0.124 1.390 1.00 96.38 170 PRO A CA 1
ATOM 1370 C C . PRO A 1 170 ? -14.459 1.478 1.612 1.00 96.38 170 PRO A C 1
ATOM 1372 O O . PRO A 1 170 ? -14.023 1.791 2.722 1.00 96.38 170 PRO A O 1
ATOM 1375 N N . VAL A 1 171 ? -14.489 2.336 0.592 1.00 96.00 171 VAL A N 1
ATOM 1376 C CA . VAL A 1 171 ? -14.065 3.748 0.636 1.00 96.00 171 VAL A CA 1
ATOM 1377 C C . VAL A 1 171 ? -15.313 4.631 0.437 1.00 96.00 171 VAL A C 1
ATOM 1379 O O . VAL A 1 171 ? -16.037 4.387 -0.526 1.00 96.00 171 VAL A O 1
ATOM 1382 N N . PRO A 1 172 ? -15.625 5.628 1.298 1.00 94.00 172 PRO A N 1
ATOM 1383 C CA . PRO A 1 172 ? -14.817 6.142 2.408 1.00 94.00 172 PRO A CA 1
ATOM 1384 C C . PRO A 1 172 ? -15.058 5.452 3.771 1.00 94.00 172 PRO A C 1
ATOM 1386 O O . PRO A 1 172 ? -14.495 5.863 4.780 1.00 94.00 172 PRO A O 1
ATOM 1389 N N . ARG A 1 173 ? -15.939 4.439 3.851 1.00 93.19 173 ARG A N 1
ATOM 1390 C CA . ARG A 1 173 ? -16.441 3.921 5.143 1.00 93.19 173 ARG A CA 1
ATOM 1391 C C . ARG A 1 173 ? -15.356 3.287 6.022 1.00 93.19 173 ARG A C 1
ATOM 1393 O O . ARG A 1 173 ? -15.302 3.595 7.206 1.00 93.19 173 ARG A O 1
ATOM 1400 N N . LYS A 1 174 ? -14.534 2.394 5.462 1.00 96.00 174 LYS A N 1
ATOM 1401 C CA . LYS A 1 174 ? -13.463 1.664 6.174 1.00 96.00 174 LYS A CA 1
ATOM 1402 C C . LYS A 1 174 ? -12.077 2.259 5.906 1.00 96.00 174 LYS A C 1
ATOM 1404 O O . LYS A 1 174 ? -11.162 2.091 6.709 1.00 96.00 174 LYS A O 1
ATOM 1409 N N . MET A 1 175 ? -11.953 2.968 4.791 1.00 96.81 175 MET A N 1
ATOM 1410 C CA . MET A 1 175 ? -10.724 3.545 4.267 1.00 96.81 175 MET A CA 1
ATOM 1411 C C . MET A 1 175 ? -10.992 4.936 3.723 1.00 96.81 175 MET A C 1
ATOM 1413 O O . MET A 1 175 ? -11.896 5.094 2.912 1.00 96.81 175 MET A O 1
ATOM 1417 N N . GLU A 1 176 ? -10.184 5.919 4.092 1.00 95.62 176 GLU A N 1
ATOM 1418 C CA . GLU A 1 176 ? -10.272 7.274 3.557 1.00 95.62 176 GLU A CA 1
ATOM 1419 C C . GLU A 1 176 ? -8.874 7.821 3.267 1.00 95.62 176 GLU A C 1
ATOM 1421 O O . GLU A 1 176 ? -7.977 7.730 4.099 1.00 95.62 176 GLU A O 1
ATOM 1426 N N . PHE A 1 177 ? -8.678 8.367 2.065 1.00 95.69 177 PHE A N 1
ATOM 1427 C CA . PHE A 1 177 ? -7.375 8.843 1.598 1.00 95.69 177 PHE A CA 1
ATOM 1428 C C . PHE A 1 177 ? -7.416 10.344 1.337 1.00 95.69 177 PHE A C 1
ATOM 1430 O O . PHE A 1 177 ? -8.250 10.822 0.561 1.00 95.69 177 PHE A O 1
ATOM 1437 N N . VAL A 1 178 ? -6.488 11.070 1.954 1.00 92.69 178 VAL A N 1
ATOM 1438 C CA . VAL A 1 178 ? -6.422 12.530 1.947 1.00 92.69 178 VAL A CA 1
ATOM 1439 C C . VAL A 1 178 ? -5.111 12.985 1.319 1.00 92.69 178 VAL A C 1
ATOM 1441 O O . VAL A 1 178 ? -4.031 12.526 1.687 1.00 92.69 178 VAL A O 1
ATOM 1444 N N . ALA A 1 179 ? -5.217 13.915 0.370 1.00 92.50 179 ALA A N 1
ATOM 1445 C CA . ALA A 1 179 ? -4.058 14.530 -0.260 1.00 92.50 179 ALA A CA 1
ATOM 1446 C C . ALA A 1 179 ? -3.485 15.638 0.627 1.00 92.50 179 ALA A C 1
ATOM 1448 O O . ALA A 1 179 ? -4.183 16.606 0.929 1.00 92.50 179 ALA A O 1
ATOM 1449 N N . GLY A 1 180 ? -2.213 15.529 1.005 1.00 89.19 180 GLY A N 1
ATOM 1450 C CA . GLY A 1 180 ? -1.535 16.565 1.775 1.00 89.19 180 GLY A CA 1
ATOM 1451 C C . GLY A 1 180 ? -0.312 16.073 2.533 1.00 89.19 180 GLY A C 1
ATOM 1452 O O . GLY A 1 180 ? 0.069 14.906 2.474 1.00 89.19 180 GLY A O 1
ATOM 1453 N N . THR A 1 181 ? 0.322 16.991 3.260 1.00 87.75 181 THR A N 1
ATOM 1454 C CA . THR A 1 181 ? 1.375 16.627 4.209 1.00 87.75 181 THR A CA 1
ATOM 1455 C C . THR A 1 181 ? 0.738 16.206 5.534 1.00 87.75 181 THR A C 1
ATOM 1457 O O . THR A 1 181 ? -0.179 16.890 6.004 1.00 87.75 181 THR A O 1
ATOM 1460 N N . PRO A 1 182 ? 1.232 15.145 6.198 1.00 81.81 182 PRO A N 1
ATOM 1461 C CA . PRO A 1 182 ? 0.696 14.718 7.491 1.00 81.81 182 PRO A CA 1
ATOM 1462 C C . PRO A 1 182 ? 0.648 15.842 8.528 1.00 81.81 182 PRO A C 1
ATOM 1464 O O . PRO A 1 182 ? -0.356 16.005 9.216 1.00 81.81 182 PRO A O 1
ATOM 1467 N N . THR A 1 183 ? 1.680 16.691 8.574 1.00 82.25 183 THR A N 1
ATOM 1468 C CA . THR A 1 183 ? 1.742 17.848 9.479 1.00 82.25 183 THR A CA 1
ATOM 1469 C C . THR A 1 183 ? 0.581 18.823 9.286 1.00 82.25 183 THR A C 1
ATOM 1471 O O . THR A 1 183 ? 0.079 19.366 10.268 1.00 82.25 183 THR A O 1
ATOM 1474 N N . LEU A 1 184 ? 0.167 19.077 8.041 1.00 76.88 184 LEU A N 1
ATOM 1475 C CA . LEU A 1 184 ? -0.939 19.987 7.756 1.00 76.88 184 LEU A CA 1
ATOM 1476 C C . LEU A 1 184 ? -2.280 19.304 8.027 1.00 76.88 184 LEU A C 1
ATOM 1478 O O . LEU A 1 184 ? -3.105 19.857 8.747 1.00 76.88 184 LEU A O 1
ATOM 1482 N N . CYS A 1 185 ? -2.472 18.093 7.502 1.00 79.00 185 CYS A N 1
ATOM 1483 C CA . CYS A 1 185 ? -3.732 17.361 7.618 1.00 79.00 185 CYS A CA 1
ATOM 1484 C C . CYS A 1 185 ? -4.116 17.104 9.080 1.00 79.00 185 CYS A C 1
ATOM 1486 O O . CYS A 1 185 ? -5.259 17.338 9.455 1.00 79.00 185 CYS A O 1
ATOM 1488 N N . LEU A 1 186 ? -3.159 16.734 9.936 1.00 79.75 186 LEU A N 1
ATOM 1489 C CA . LEU A 1 186 ? -3.416 16.469 11.357 1.00 79.75 186 LEU A CA 1
ATOM 1490 C C . LEU A 1 186 ? -3.744 17.725 12.183 1.00 79.75 186 LEU A C 1
ATOM 1492 O O . LEU A 1 186 ? -4.197 17.610 13.317 1.00 79.75 186 LEU A O 1
ATOM 1496 N N . ARG A 1 187 ? -3.529 18.926 11.633 1.00 76.88 187 ARG A N 1
ATOM 1497 C CA . ARG A 1 187 ? -3.913 20.202 12.261 1.00 76.88 187 ARG A CA 1
ATOM 1498 C C . ARG A 1 187 ? -5.266 20.720 11.777 1.00 76.88 187 ARG A C 1
ATOM 1500 O O . ARG A 1 187 ? -5.780 21.681 12.341 1.00 76.88 187 ARG A O 1
ATOM 1507 N N . MET A 1 188 ? -5.830 20.130 10.724 1.00 69.38 188 MET A N 1
ATOM 1508 C CA . MET A 1 188 ? -7.104 20.566 10.165 1.00 69.38 188 MET A CA 1
ATOM 1509 C C . MET A 1 188 ? -8.260 19.961 10.957 1.00 69.38 188 MET A C 1
ATOM 1511 O O . MET A 1 188 ? -8.421 18.743 11.009 1.00 69.38 188 MET A O 1
ATOM 1515 N N . SER A 1 189 ? -9.123 20.817 11.505 1.00 62.62 189 SER A N 1
ATOM 1516 C CA . SER A 1 189 ? -10.334 20.400 12.225 1.00 62.62 189 SER A CA 1
ATOM 1517 C C . SER A 1 189 ? -11.225 19.500 11.368 1.00 62.62 189 SER A C 1
ATOM 1519 O O . SER A 1 189 ? -11.846 18.576 11.877 1.00 62.62 189 SER A O 1
ATOM 1521 N N . SER A 1 190 ? -11.248 19.727 10.050 1.00 64.94 190 SER A N 1
ATOM 1522 C CA . SER A 1 190 ? -11.993 18.891 9.110 1.00 64.94 190 SER A CA 1
ATOM 1523 C C . SER A 1 190 ? -11.497 17.449 9.062 1.00 64.94 190 SER A C 1
ATOM 1525 O O . SER A 1 190 ? -12.326 16.577 8.873 1.00 64.94 190 SER A O 1
ATOM 1527 N N . PHE A 1 191 ? -10.198 17.187 9.247 1.00 67.00 191 PHE A N 1
ATOM 1528 C CA . PHE A 1 191 ? -9.647 15.829 9.288 1.00 67.00 191 PHE A CA 1
ATOM 1529 C C . PHE A 1 191 ? -9.920 15.155 10.634 1.00 67.00 191 PHE A C 1
ATOM 1531 O O . PHE A 1 191 ? -10.300 13.991 10.675 1.00 67.00 191 PHE A O 1
ATOM 1538 N N . LEU A 1 192 ? -9.788 15.906 11.731 1.00 66.75 192 LEU A N 1
ATOM 1539 C CA . LEU A 1 192 ? -10.108 15.413 13.074 1.00 66.75 192 LEU A CA 1
ATOM 1540 C C . LEU A 1 192 ? -11.590 15.045 13.221 1.00 66.75 192 LEU A C 1
ATOM 1542 O O . LEU A 1 192 ? -11.902 14.111 13.942 1.00 66.75 192 LEU A O 1
ATOM 1546 N N . ASN A 1 193 ? -12.480 15.728 12.497 1.00 67.75 193 ASN A N 1
ATOM 1547 C CA . ASN A 1 193 ? -13.911 15.419 12.468 1.00 67.75 193 ASN A CA 1
ATOM 1548 C C . ASN A 1 193 ? -14.270 14.196 11.600 1.00 67.75 193 ASN A C 1
ATOM 1550 O O . ASN A 1 193 ? -15.441 13.821 11.554 1.00 67.75 193 ASN A O 1
ATOM 1554 N N . LEU A 1 194 ? -13.317 13.615 10.855 1.00 60.84 194 LEU A N 1
ATOM 1555 C CA . LEU A 1 194 ? -13.561 12.395 10.072 1.00 60.84 194 LEU A CA 1
ATOM 1556 C C . LEU A 1 194 ? -13.434 11.116 10.910 1.00 60.84 194 LEU A C 1
ATOM 1558 O O . LEU A 1 194 ? -13.931 10.072 10.462 1.00 60.84 194 LEU A O 1
ATOM 1562 N N . ALA A 1 195 ? -12.731 11.207 12.045 1.00 56.88 195 ALA A N 1
ATOM 1563 C CA . ALA A 1 195 ? -12.509 10.156 13.037 1.00 56.88 195 ALA A CA 1
ATOM 1564 C C . ALA A 1 195 ? -13.606 10.186 14.108 1.00 56.88 195 ALA A C 1
ATOM 1566 O O . ALA A 1 195 ? -14.032 9.084 14.510 1.00 56.88 195 ALA A O 1
#

Secondary structure (DSSP, 8-state):
---HHHHHHHHHHHHHHHHHHH-TT--TTS-TTTT---S----S------TTEEEEEEEEE-TTT--EEEEEEEETTSEEEEEETTEEEEEETTS---S--TTHHHHHHHHHHHHTTS--S-EEEET-TTTHHHHHHGGGS-TT--EEEEES-HHHHHHHHHHHHHTT--TTTTEEEEES-HHHHTT-HHHHTT-

Radius of gyration: 24.04 Å; chains: 1; bounding box: 65×45×59 Å

Organism: NCBI:txid27326

InterPro domains:
  IPR010280 (Uracil-5)-methyltransferase family [PS51687] (1-195)
  IPR010280 (Uracil-5)-methyltransferase family [PTHR11061] (63-170)
  IPR025714 Methyltransferase domain [PF13847] (122-168)
  IPR029063 S-adenosyl-L-methionine-dependent methyltransferase superfamily [G3DSA:3.40.50.150] (57-190)
  IPR029063 S-adenosyl-L-methionine-dependent methyltransferase superfamily [SSF53335] (4-179)

Foldseek 3Di:
DDDPVVVVVVVQVVQVVVCCVVPVPDPPVVDDCRVPDPDDPPDVDPPPPPPFFDFDWAWDADPVPRDIDIDTDTGQQDWGWDDAPPFIFIDGNVFDDDPDNVCLNVVLVVVLVVCQVDDDQEAEAFQCQLNSNVLSCLVSHPPQGAYEYEHQDPRSQVRVVVRCVVSVHDPPRRYDYDHDHPVVLVPDPVNVVVD

Sequence (195 aa):
MLLYEDQLVFKLDIIKRAYKYIYPELNASEIDDFGMLALKLETDSRKKVESDFILRDSLRVNHATGEYTTVCLTRRNNVVTEKVKDFVFQFEANEFFQNNRSILPTFVDFLSYHLSPMKFTHLVDAYCGSGFLGISLSGQLPEQGKVFGIEISKKSIEYAKHNAGINGIPVPRKMEFVAGTPTLCLRMSSFLNLA

pLDDT: mean 85.17, std 14.3, range [45.59, 98.5]